Protein AF-A0A2V1B9D3-F1 (afdb_monomer)

Structure (mmCIF, N/CA/C/O backbone):
data_AF-A0A2V1B9D3-F1
#
_entry.id   AF-A0A2V1B9D3-F1
#
loop_
_atom_site.group_PDB
_atom_site.id
_atom_site.type_symbol
_atom_site.label_atom_id
_atom_site.label_alt_id
_atom_site.label_comp_id
_atom_site.label_asym_id
_atom_site.label_entity_id
_atom_site.label_seq_id
_atom_site.pdbx_PDB_ins_code
_atom_site.Cartn_x
_atom_site.Cartn_y
_atom_site.Cartn_z
_atom_site.occupancy
_atom_site.B_iso_or_equiv
_atom_site.auth_seq_id
_atom_site.auth_comp_id
_atom_site.auth_asym_id
_atom_site.auth_atom_id
_atom_site.pdbx_PDB_model_num
ATOM 1 N N . MET A 1 1 ? 17.148 24.475 7.194 1.00 40.47 1 MET A N 1
ATOM 2 C CA . MET A 1 1 ? 15.872 23.774 7.465 1.00 40.47 1 MET A CA 1
ATOM 3 C C . MET A 1 1 ? 15.410 24.196 8.850 1.00 40.47 1 MET A C 1
ATOM 5 O O . MET A 1 1 ? 16.253 24.153 9.740 1.00 40.47 1 MET A O 1
ATOM 9 N N . PRO A 1 2 ? 14.159 24.639 9.055 1.00 41.03 2 PRO A N 1
ATOM 10 C CA . PRO A 1 2 ? 13.667 24.914 10.402 1.00 41.03 2 PRO A CA 1
ATOM 11 C C . PRO A 1 2 ? 13.742 23.621 11.221 1.00 41.03 2 PRO A C 1
ATOM 13 O O . PRO A 1 2 ? 13.383 22.552 10.720 1.00 41.03 2 PRO A O 1
ATOM 16 N N . SER A 1 3 ? 14.255 23.695 12.447 1.00 51.56 3 SER A N 1
ATOM 17 C CA . SER A 1 3 ? 14.235 22.561 13.367 1.00 51.56 3 SER A CA 1
ATOM 18 C C . SER A 1 3 ? 12.782 22.150 13.618 1.00 51.56 3 SER A C 1
ATOM 20 O O . SER A 1 3 ? 11.906 22.997 13.796 1.00 51.56 3 SER A O 1
ATOM 22 N N . LYS A 1 4 ? 12.504 20.840 13.591 1.00 62.59 4 LYS A N 1
ATOM 23 C CA . LYS A 1 4 ? 11.183 20.315 13.963 1.00 62.59 4 LYS A CA 1
ATOM 24 C C . LYS A 1 4 ? 10.844 20.822 15.370 1.00 62.59 4 LYS A C 1
ATOM 26 O O . LYS A 1 4 ? 11.716 20.829 16.240 1.00 62.59 4 LYS A O 1
ATOM 31 N N . SER A 1 5 ? 9.611 21.287 15.572 1.00 58.88 5 SER A N 1
ATOM 32 C CA . SER A 1 5 ? 9.182 21.839 16.857 1.00 58.88 5 SER A CA 1
ATOM 33 C C . SER A 1 5 ? 9.382 20.813 17.979 1.00 58.88 5 SER A C 1
ATOM 35 O O . SER A 1 5 ? 9.158 19.616 17.801 1.00 58.88 5 SER A O 1
ATOM 37 N N . LYS A 1 6 ? 9.806 21.283 19.157 1.00 65.19 6 LYS A N 1
ATOM 38 C CA . LYS A 1 6 ? 10.017 20.453 20.357 1.00 65.19 6 LYS A CA 1
ATOM 39 C C . LYS A 1 6 ? 8.697 20.065 21.057 1.00 65.19 6 LYS A C 1
ATOM 41 O O . LYS A 1 6 ? 8.681 19.873 22.265 1.00 65.19 6 LYS A O 1
ATOM 46 N N . GLY A 1 7 ? 7.585 20.039 20.324 1.00 72.62 7 GLY A N 1
ATOM 47 C CA . GLY A 1 7 ? 6.248 19.862 20.886 1.00 72.62 7 GLY A CA 1
ATOM 48 C C . GLY A 1 7 ? 5.804 18.401 20.915 1.00 72.62 7 GLY A C 1
ATOM 49 O O . GLY A 1 7 ? 6.014 17.672 19.942 1.00 72.62 7 GLY A O 1
ATOM 50 N N . LYS A 1 8 ? 5.139 18.016 22.011 1.00 82.00 8 LYS A N 1
ATOM 51 C CA . LYS A 1 8 ? 4.307 16.810 22.100 1.00 82.00 8 LYS A CA 1
ATOM 52 C C . LYS A 1 8 ? 2.954 17.122 21.463 1.00 82.00 8 LYS A C 1
ATOM 54 O O . LYS A 1 8 ? 2.327 18.124 21.806 1.00 82.00 8 LYS A O 1
ATOM 59 N N . LEU A 1 9 ? 2.525 16.299 20.517 1.00 85.81 9 LEU A N 1
ATOM 60 C CA . LEU A 1 9 ? 1.208 16.400 19.896 1.00 85.81 9 LEU A CA 1
ATOM 61 C C . LEU A 1 9 ? 0.277 15.368 20.522 1.00 85.81 9 LEU A C 1
ATOM 63 O O . LEU A 1 9 ? 0.725 14.366 21.067 1.00 85.81 9 LEU A O 1
ATOM 67 N N . THR A 1 10 ? -1.024 15.617 20.434 1.00 91.12 10 THR A N 1
ATOM 68 C CA . THR A 1 10 ? -2.050 14.604 20.693 1.00 91.12 10 THR A CA 1
ATOM 69 C C . THR A 1 10 ? -2.793 14.381 19.390 1.00 91.12 10 THR A C 1
ATOM 71 O O . THR A 1 10 ? -3.333 15.329 18.820 1.00 91.12 10 THR A O 1
ATOM 74 N N . HIS A 1 11 ? -2.798 13.148 18.903 1.00 91.19 11 HIS A N 1
ATOM 75 C CA . HIS A 1 11 ? -3.596 12.739 17.759 1.00 91.19 11 HIS A CA 1
ATOM 76 C C . HIS A 1 11 ? -4.688 11.796 18.253 1.00 91.19 11 HIS A C 1
ATOM 78 O O . HIS A 1 11 ? -4.409 10.819 18.943 1.00 91.19 11 HIS A O 1
ATOM 84 N N . VAL A 1 12 ? -5.933 12.115 17.909 1.00 93.19 12 VAL A N 1
ATOM 85 C CA . VAL A 1 12 ? -7.115 11.331 18.264 1.00 93.19 12 VAL A CA 1
ATOM 86 C C . VAL A 1 12 ? -7.745 10.846 16.968 1.00 93.19 12 VAL A C 1
ATOM 88 O O . VAL A 1 12 ? -8.263 11.655 16.201 1.00 93.19 12 VAL A O 1
ATOM 91 N N . SER A 1 13 ? -7.700 9.539 16.739 1.00 93.00 13 SER A N 1
ATOM 92 C CA . SER A 1 13 ? -8.421 8.870 15.661 1.00 93.00 13 SER A CA 1
ATOM 93 C C . SER A 1 13 ? -9.674 8.223 16.241 1.00 93.00 13 SER A C 1
ATOM 95 O O . SER A 1 13 ? -9.591 7.495 17.232 1.00 93.00 13 SER A O 1
ATOM 97 N N . ASP A 1 14 ? -10.844 8.478 15.663 1.00 93.50 14 ASP A N 1
ATOM 98 C CA . ASP A 1 14 ? -12.131 8.073 16.240 1.00 93.50 14 ASP A CA 1
ATOM 99 C C . ASP A 1 14 ? -13.124 7.629 15.157 1.00 93.50 14 ASP A C 1
ATOM 101 O O . ASP A 1 14 ? -13.099 8.137 14.036 1.00 93.50 14 ASP A O 1
ATOM 105 N N . PHE A 1 15 ? -14.034 6.723 15.520 1.00 94.31 15 PHE A N 1
ATOM 106 C CA . PHE A 1 15 ? -15.167 6.316 14.689 1.00 94.31 15 PHE A CA 1
ATOM 107 C C . PHE A 1 15 ? -16.456 6.858 15.293 1.00 94.31 15 PHE A C 1
ATOM 109 O O . PHE A 1 15 ? -16.888 6.453 16.378 1.00 94.31 15 PHE A O 1
ATOM 116 N N . ILE A 1 16 ? -17.083 7.787 14.576 1.00 92.31 16 ILE A N 1
ATOM 117 C CA . ILE A 1 16 ? -18.244 8.535 15.055 1.00 92.31 16 ILE A CA 1
ATOM 118 C C . ILE A 1 16 ? -19.475 8.149 14.234 1.00 92.31 16 ILE A C 1
ATOM 120 O O . ILE A 1 16 ? -19.427 8.031 13.014 1.00 92.31 16 ILE A O 1
ATOM 124 N N . SER A 1 17 ? -20.595 7.970 14.926 1.00 89.81 17 SER A N 1
ATOM 125 C CA . SER A 1 17 ? -21.919 7.727 14.356 1.00 89.81 17 SER A CA 1
ATOM 126 C C . SER A 1 17 ? -22.921 8.769 14.863 1.00 89.81 17 SER A C 1
ATOM 128 O O . SER A 1 17 ? -22.609 9.573 15.744 1.00 89.81 17 SER A O 1
ATOM 130 N N . LEU A 1 18 ? -24.172 8.697 14.398 1.00 88.62 18 LEU A N 1
ATOM 131 C CA . LEU A 1 18 ? -25.275 9.508 14.937 1.00 88.62 18 LEU A CA 1
ATOM 132 C C . LEU A 1 18 ? -25.505 9.303 16.446 1.00 88.62 18 LEU A C 1
ATOM 134 O O . LEU A 1 18 ? -26.069 10.169 17.105 1.00 88.62 18 LEU A O 1
ATOM 138 N N . LYS A 1 19 ? -25.067 8.168 17.006 1.00 87.69 19 LYS A N 1
ATOM 139 C CA . LYS A 1 19 ? -25.154 7.853 18.443 1.00 87.69 19 LYS A CA 1
ATOM 140 C C . LYS A 1 19 ? -23.871 8.210 19.206 1.00 87.69 19 LYS A C 1
ATOM 142 O O . LYS A 1 19 ? -23.674 7.750 20.328 1.00 87.69 19 LYS A O 1
ATOM 147 N N . GLY A 1 20 ? -22.983 8.991 18.592 1.00 91.75 20 GLY A N 1
ATOM 148 C CA . GLY A 1 20 ? -21.656 9.292 19.111 1.00 91.75 20 GLY A CA 1
ATOM 149 C C . GLY A 1 20 ? -20.645 8.195 18.779 1.00 91.75 20 GLY A C 1
ATOM 150 O O . GLY A 1 20 ? -20.738 7.537 17.738 1.00 91.75 20 GLY A O 1
ATOM 151 N N . ARG A 1 21 ? -19.661 8.021 19.664 1.00 94.38 21 ARG A N 1
ATOM 152 C CA . ARG A 1 21 ? -18.521 7.117 19.461 1.00 94.38 21 ARG A CA 1
ATOM 153 C C . ARG A 1 21 ? -18.915 5.651 19.340 1.00 94.38 21 ARG A C 1
ATOM 155 O O . ARG A 1 21 ? -19.863 5.169 19.975 1.00 94.38 21 ARG A O 1
ATOM 162 N N . LEU A 1 22 ? -18.125 4.919 18.568 1.00 95.88 22 LEU A N 1
ATOM 163 C CA . LEU A 1 22 ? -18.223 3.474 18.471 1.00 95.88 22 LEU A CA 1
ATOM 164 C C . LEU A 1 22 ? -17.592 2.802 19.702 1.00 95.88 22 LEU A C 1
ATOM 166 O O . LEU A 1 22 ? -16.412 2.473 19.735 1.00 95.88 22 LEU A O 1
ATOM 170 N N . THR A 1 23 ? -18.417 2.618 20.730 1.00 96.56 23 THR A N 1
ATOM 171 C CA . THR A 1 23 ? -18.049 1.963 21.993 1.00 96.56 23 THR A CA 1
ATOM 172 C C . THR A 1 23 ? -19.029 0.859 22.377 1.00 96.56 23 THR A C 1
ATOM 174 O O . THR A 1 23 ? -20.224 0.974 22.090 1.00 96.56 23 THR A O 1
ATOM 177 N N . VAL A 1 24 ? -18.567 -0.160 23.103 1.00 95.88 24 VAL A N 1
ATOM 178 C CA . VAL A 1 24 ? -19.448 -1.078 23.844 1.00 95.88 24 VAL A CA 1
ATOM 179 C C . VAL A 1 24 ? -19.460 -0.663 25.311 1.00 95.88 24 VAL A C 1
ATOM 181 O O . VAL A 1 24 ? -18.408 -0.500 25.931 1.00 95.88 24 VAL A O 1
ATOM 184 N N . THR A 1 25 ? -20.661 -0.512 25.866 1.00 94.69 25 THR A N 1
ATOM 185 C CA . THR A 1 25 ? -20.883 -0.100 27.255 1.00 94.69 25 THR A CA 1
ATOM 186 C C . THR A 1 25 ? -21.646 -1.190 27.997 1.00 94.69 25 THR A C 1
ATOM 188 O O . THR A 1 25 ? -22.680 -1.654 27.521 1.00 94.69 25 THR A O 1
ATOM 191 N N . LYS A 1 26 ? -21.181 -1.556 29.193 1.00 93.81 26 LYS A N 1
ATOM 192 C CA . LYS A 1 26 ? -21.852 -2.492 30.101 1.00 93.81 26 LYS A CA 1
ATOM 193 C C . LYS A 1 26 ? -22.023 -1.823 31.462 1.00 93.81 26 LYS A C 1
ATOM 195 O O . LYS A 1 26 ? -21.060 -1.301 32.011 1.00 93.81 26 LYS A O 1
ATOM 200 N N . ASN A 1 27 ? -23.248 -1.801 31.989 1.00 93.50 27 ASN A N 1
ATOM 201 C CA . ASN A 1 27 ? -23.587 -1.150 33.267 1.00 93.50 27 ASN A CA 1
ATOM 202 C C . ASN A 1 27 ? -23.118 0.320 33.362 1.00 93.50 27 ASN A C 1
ATOM 204 O O . ASN A 1 27 ? -22.627 0.757 3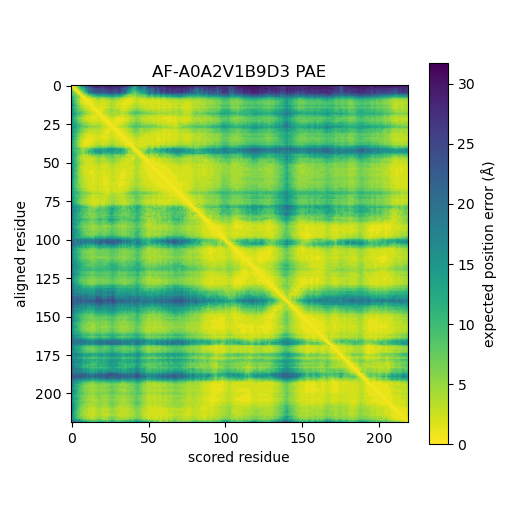4.396 1.00 93.50 27 ASN A O 1
ATOM 208 N N . GLY A 1 28 ? -23.216 1.075 32.262 1.00 91.75 28 GLY A N 1
ATOM 209 C CA . GLY A 1 28 ? -22.776 2.476 32.198 1.00 91.75 28 GLY A CA 1
ATOM 210 C C . GLY A 1 28 ? -21.266 2.686 32.016 1.00 91.75 28 GLY A C 1
ATOM 211 O O . GLY A 1 28 ? -20.842 3.821 31.816 1.00 91.75 28 GLY A O 1
ATOM 212 N N . VAL A 1 29 ? -20.457 1.622 32.010 1.00 94.62 29 VAL A N 1
ATOM 213 C CA . VAL A 1 29 ? -18.998 1.685 31.827 1.00 94.62 29 VAL A CA 1
ATOM 214 C C . VAL A 1 29 ? -18.619 1.264 30.409 1.00 94.62 29 VAL A C 1
ATOM 216 O O . VAL A 1 29 ? -19.067 0.225 29.926 1.00 94.62 29 VAL A O 1
ATOM 219 N N . VAL A 1 30 ? -17.792 2.065 29.733 1.00 94.75 30 VAL A N 1
ATOM 220 C CA . VAL A 1 30 ? -17.226 1.711 28.421 1.00 94.75 30 VAL A CA 1
ATOM 221 C C . VAL A 1 30 ? -16.193 0.604 28.616 1.00 94.75 30 VAL A C 1
ATOM 223 O O . VAL A 1 30 ? -15.193 0.812 29.296 1.00 94.75 30 VAL A O 1
ATOM 226 N N . ILE A 1 31 ? -16.439 -0.564 28.023 1.00 96.19 31 ILE A N 1
ATOM 227 C CA . ILE A 1 31 ? -15.545 -1.731 28.102 1.00 96.19 31 ILE A CA 1
ATOM 228 C C . ILE A 1 31 ? -14.723 -1.939 26.826 1.00 96.19 31 ILE A C 1
ATOM 230 O O . ILE A 1 31 ? -13.691 -2.599 26.873 1.00 96.19 31 ILE A O 1
ATOM 234 N N . LYS A 1 32 ? -15.168 -1.375 25.695 1.00 96.44 32 LYS A N 1
ATOM 235 C CA . LYS A 1 32 ? -14.433 -1.348 24.422 1.00 96.44 32 LYS A CA 1
ATOM 236 C C . LYS A 1 32 ? -14.638 -0.003 23.736 1.00 96.44 32 LYS A C 1
ATOM 238 O O . LYS A 1 32 ? -15.762 0.509 23.726 1.00 96.44 32 LYS A O 1
ATOM 243 N N . ASP A 1 33 ? -13.579 0.546 23.152 1.00 95.94 33 ASP A N 1
ATOM 244 C CA . ASP A 1 33 ? -13.584 1.848 22.484 1.00 95.94 33 ASP A CA 1
ATOM 245 C C . ASP A 1 33 ? -12.749 1.775 21.203 1.00 95.94 33 ASP A C 1
ATOM 247 O O . ASP A 1 33 ? -11.562 1.463 21.256 1.00 95.94 33 ASP A O 1
ATOM 251 N N . ALA A 1 34 ? -13.369 2.055 20.054 1.00 96.44 34 ALA A N 1
ATOM 252 C CA . ALA A 1 34 ? -12.679 2.038 18.766 1.00 96.44 34 ALA A CA 1
ATOM 253 C C . ALA A 1 34 ? -11.728 3.236 18.588 1.00 96.44 34 ALA A C 1
ATOM 255 O O . ALA A 1 34 ? -10.958 3.291 17.626 1.00 96.44 34 ALA A O 1
ATOM 256 N N . ARG A 1 35 ? -11.782 4.230 19.481 1.00 96.06 35 ARG A N 1
ATOM 257 C CA . ARG A 1 35 ? -10.879 5.379 19.470 1.00 96.06 35 ARG A CA 1
ATOM 258 C C . ARG A 1 35 ? -9.442 4.951 19.761 1.00 96.06 35 ARG A C 1
ATOM 260 O O . ARG A 1 35 ? -9.170 4.246 20.730 1.00 96.06 35 ARG A O 1
ATOM 267 N N . LYS A 1 36 ? -8.501 5.513 19.005 1.00 95.25 36 LYS A N 1
ATOM 268 C CA . LYS A 1 36 ? -7.070 5.479 19.321 1.00 95.25 36 LYS A CA 1
ATOM 269 C C . LYS A 1 36 ? -6.557 6.885 19.572 1.00 95.25 36 LYS A C 1
ATOM 271 O O . LYS A 1 36 ? -6.840 7.813 18.818 1.00 95.25 36 LYS A O 1
ATOM 276 N N . ILE A 1 37 ? -5.814 7.036 20.660 1.00 94.00 37 ILE A N 1
ATOM 277 C CA . ILE A 1 37 ? -5.122 8.273 21.005 1.00 94.00 37 ILE A CA 1
ATOM 278 C C . ILE A 1 37 ? -3.642 7.944 21.016 1.00 94.00 37 ILE A C 1
ATOM 280 O O . ILE A 1 37 ? -3.240 7.002 21.693 1.00 94.00 37 ILE A O 1
ATOM 284 N N . ILE A 1 38 ? -2.863 8.716 20.270 1.00 92.75 38 ILE A N 1
ATOM 285 C CA . ILE A 1 38 ? -1.408 8.628 20.284 1.00 92.75 38 ILE A CA 1
ATOM 286 C C . ILE A 1 38 ? -0.808 10.001 20.556 1.00 92.75 38 ILE A C 1
ATOM 288 O O . ILE A 1 38 ? -1.408 11.043 20.259 1.00 92.75 38 ILE A O 1
ATOM 292 N N . TYR A 1 39 ? 0.410 10.003 21.074 1.00 91.69 39 TYR A N 1
ATOM 293 C CA . TYR A 1 39 ? 1.144 11.202 21.435 1.00 91.69 39 TYR A CA 1
ATOM 294 C C . TYR A 1 39 ? 2.455 11.323 20.654 1.00 91.69 39 TYR A C 1
ATOM 296 O O . TYR A 1 39 ? 3.528 11.127 21.229 1.00 91.69 39 TYR A O 1
ATOM 304 N N . PRO A 1 40 ? 2.406 11.635 19.345 1.00 90.06 40 PRO A N 1
ATOM 305 C CA . PRO A 1 40 ? 3.601 11.728 18.522 1.00 90.06 40 PRO A CA 1
ATOM 306 C C . PRO A 1 40 ? 4.359 13.043 18.748 1.00 90.06 40 PRO A C 1
ATOM 308 O O . PRO A 1 40 ? 3.828 14.028 19.268 1.00 90.06 40 PRO A O 1
ATOM 311 N N . GLY A 1 41 ? 5.609 13.087 18.286 1.00 84.44 41 GLY A N 1
ATOM 312 C CA . GLY A 1 41 ? 6.445 14.291 18.304 1.00 84.44 41 GLY A CA 1
ATOM 313 C C . GLY A 1 41 ? 7.674 14.169 19.202 1.00 84.44 41 GLY A C 1
ATOM 314 O O . GLY A 1 41 ? 8.023 13.094 19.683 1.00 84.44 41 GLY A O 1
ATOM 315 N N . SER A 1 42 ? 8.382 15.283 19.391 1.00 78.94 42 SER A N 1
ATOM 316 C CA . SER A 1 42 ? 9.594 15.310 20.217 1.00 78.94 42 SER A CA 1
ATOM 317 C C . SER A 1 42 ? 9.214 15.171 21.693 1.00 78.94 42 SER A C 1
ATOM 319 O O . SER A 1 42 ? 8.536 16.045 22.224 1.00 78.94 42 SER A O 1
ATOM 321 N N . GLY A 1 43 ? 9.664 14.100 22.354 1.00 73.44 43 GLY A N 1
ATOM 322 C CA . GLY A 1 43 ? 9.243 13.769 23.725 1.00 73.44 43 GLY A CA 1
ATOM 323 C C . GLY A 1 43 ? 7.842 13.147 23.812 1.00 73.44 43 GLY A C 1
ATOM 324 O O . GLY A 1 43 ? 7.263 13.084 24.894 1.00 73.44 43 GLY A O 1
ATOM 325 N N . GLY A 1 44 ? 7.283 12.741 22.670 1.00 74.25 44 GLY A N 1
ATOM 326 C CA . GLY A 1 44 ? 6.118 11.873 22.597 1.00 74.25 44 GLY A CA 1
ATOM 327 C C . GLY A 1 44 ? 6.493 10.412 22.839 1.00 74.25 44 GLY A C 1
ATOM 328 O O . GLY A 1 44 ? 7.619 10.008 22.547 1.00 74.25 44 GLY A O 1
ATOM 329 N N . ASP A 1 45 ? 5.545 9.643 23.367 1.00 81.12 45 ASP A N 1
ATOM 330 C CA . ASP A 1 45 ? 5.733 8.220 23.674 1.00 81.12 45 ASP A CA 1
ATOM 331 C C . ASP A 1 45 ? 5.450 7.336 22.446 1.00 81.12 45 ASP A C 1
ATOM 333 O O . ASP A 1 45 ? 5.910 6.197 22.371 1.00 81.12 45 ASP A O 1
ATOM 337 N N . ASP A 1 46 ? 4.746 7.891 21.452 1.00 85.06 46 ASP A N 1
ATOM 338 C CA . ASP A 1 46 ? 4.247 7.153 20.299 1.00 85.06 46 ASP A CA 1
ATOM 339 C C . ASP A 1 46 ? 4.904 7.569 18.982 1.00 85.06 46 ASP A C 1
ATOM 341 O O . ASP A 1 46 ? 5.317 8.713 18.753 1.00 85.06 46 ASP A O 1
ATOM 345 N N . ASN A 1 47 ? 4.923 6.619 18.050 1.00 86.06 47 ASN A N 1
ATOM 346 C CA . ASN A 1 47 ? 5.268 6.891 16.664 1.00 86.06 47 ASN A CA 1
ATOM 347 C C . ASN A 1 47 ? 4.189 7.746 15.986 1.00 86.06 47 ASN A C 1
ATOM 349 O O . ASN A 1 47 ? 3.016 7.713 16.348 1.00 86.06 47 ASN A O 1
ATOM 353 N N . TRP A 1 48 ? 4.575 8.467 14.930 1.00 87.50 48 TRP A N 1
ATOM 354 C CA . TRP A 1 48 ? 3.613 9.150 14.062 1.00 87.50 48 TRP A CA 1
ATOM 355 C C . TRP A 1 48 ? 2.556 8.182 13.518 1.00 87.50 48 TRP A C 1
ATOM 357 O O . TRP A 1 48 ? 2.873 7.026 13.213 1.00 87.50 48 TRP A O 1
ATOM 367 N N . TRP A 1 49 ? 1.324 8.682 13.366 1.00 87.31 49 TRP A N 1
ATOM 368 C CA . TRP A 1 49 ? 0.207 7.923 12.804 1.00 87.31 49 TRP A CA 1
ATOM 369 C C . TRP A 1 49 ? 0.591 7.314 11.454 1.00 87.31 49 TRP A C 1
ATOM 371 O O . TRP A 1 49 ? 1.139 8.000 10.586 1.00 87.31 49 TRP A O 1
ATOM 381 N N . ASN A 1 50 ? 0.338 6.019 11.285 1.00 86.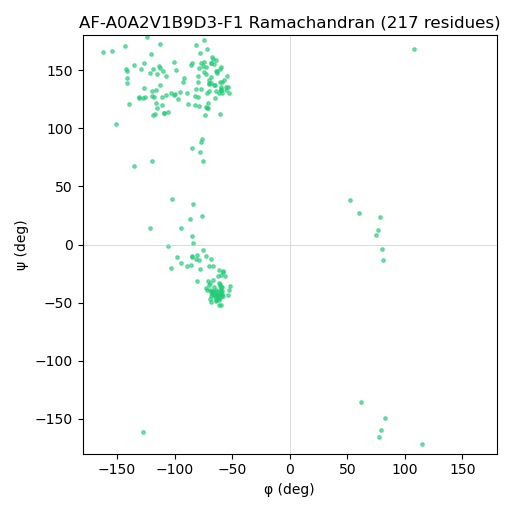69 50 ASN A N 1
ATOM 382 C CA . ASN A 1 50 ? 0.740 5.271 10.100 1.00 86.69 50 ASN A CA 1
ATOM 383 C C . ASN A 1 50 ? -0.323 4.238 9.706 1.00 86.69 50 ASN A C 1
ATOM 385 O O . ASN A 1 50 ? -1.272 3.991 10.447 1.00 86.69 50 ASN A O 1
ATOM 389 N N . ILE A 1 51 ? -0.148 3.627 8.531 1.00 87.31 51 ILE A N 1
ATOM 390 C CA . ILE A 1 51 ? -1.108 2.658 7.995 1.00 87.31 51 ILE A CA 1
ATOM 391 C C . ILE A 1 51 ? -1.301 1.446 8.912 1.00 87.31 51 ILE A C 1
ATOM 393 O O . ILE A 1 51 ? -2.425 0.997 9.058 1.00 87.31 51 ILE A O 1
ATOM 397 N N . LYS A 1 52 ? -0.258 0.952 9.591 1.00 89.19 52 LYS A N 1
ATOM 398 C CA . LYS A 1 52 ? -0.372 -0.224 10.473 1.00 89.19 52 LYS A CA 1
ATOM 399 C C . LYS A 1 52 ? -1.300 0.060 11.654 1.00 89.19 52 LYS A C 1
ATOM 401 O O . LYS A 1 52 ? -2.242 -0.689 11.873 1.00 89.19 52 LYS A O 1
ATOM 406 N N . GLN A 1 53 ? -1.104 1.205 12.310 1.00 91.31 53 GLN A N 1
ATOM 407 C CA . GLN A 1 53 ? -1.975 1.665 13.397 1.00 91.31 53 GLN A CA 1
ATOM 408 C C . GLN A 1 53 ? -3.424 1.872 12.931 1.00 91.31 53 GLN A C 1
ATOM 410 O O . G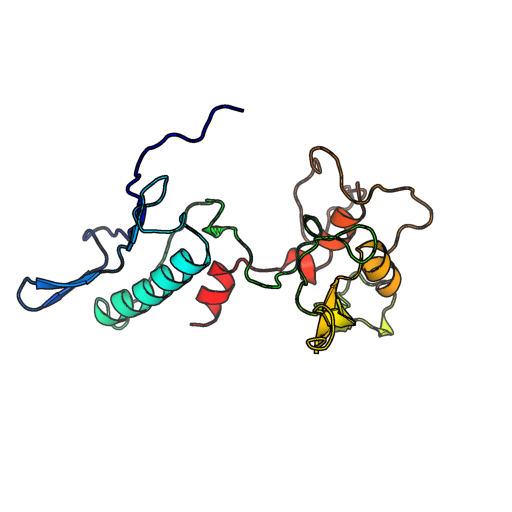LN A 1 53 ? -4.361 1.517 13.641 1.00 91.31 53 GLN A O 1
ATOM 415 N N . LEU A 1 54 ? -3.618 2.411 11.721 1.00 92.00 54 LEU A N 1
ATOM 416 C CA . LEU A 1 54 ? -4.947 2.555 11.129 1.00 92.00 54 LEU A CA 1
ATOM 417 C C . LEU A 1 54 ? -5.615 1.193 10.883 1.00 92.00 54 LEU A C 1
ATOM 419 O O . LEU A 1 54 ? -6.783 1.036 11.221 1.00 92.00 54 LEU A O 1
ATOM 423 N N . LEU A 1 55 ? -4.905 0.223 10.297 1.00 92.94 55 LEU A N 1
ATOM 424 C CA . LEU A 1 55 ? -5.454 -1.110 10.026 1.00 92.94 55 LEU A CA 1
ATOM 425 C C . LEU A 1 55 ? -5.842 -1.829 11.321 1.00 92.94 55 LEU A C 1
ATOM 427 O O . LEU A 1 55 ? -6.933 -2.382 11.396 1.00 92.94 55 LEU A O 1
ATOM 431 N N . GLU A 1 56 ? -4.995 -1.759 12.350 1.00 94.31 56 GLU A N 1
ATOM 432 C CA . GLU A 1 56 ? -5.296 -2.304 13.680 1.00 94.31 56 GLU A CA 1
ATOM 433 C C . GLU A 1 56 ? -6.549 -1.659 14.285 1.00 94.31 56 GLU A C 1
ATOM 435 O O . GLU A 1 56 ? -7.433 -2.354 14.783 1.00 94.31 56 GLU A O 1
ATOM 440 N N . GLN A 1 57 ? -6.663 -0.329 14.203 1.00 95.19 57 GLN A N 1
ATOM 441 C CA . GLN A 1 57 ? -7.838 0.383 14.698 1.00 95.19 57 GLN A CA 1
ATOM 442 C C . GLN A 1 57 ? -9.114 -0.009 13.943 1.00 95.19 57 GLN A C 1
ATOM 444 O O . GLN A 1 57 ? -10.164 -0.180 14.559 1.00 95.19 57 GLN A O 1
ATOM 449 N N . VAL A 1 58 ? -9.044 -0.102 12.615 1.00 94.75 58 VAL A N 1
ATOM 450 C CA . VAL A 1 58 ? -10.182 -0.463 11.759 1.00 94.75 58 VAL A CA 1
ATOM 451 C C . VAL A 1 58 ? -10.647 -1.888 12.061 1.00 94.75 58 VAL A C 1
ATOM 453 O O . VAL A 1 58 ? -11.845 -2.115 12.213 1.00 94.75 58 VAL A O 1
ATOM 456 N N . ASP A 1 59 ? -9.713 -2.826 12.213 1.00 95.06 59 ASP A N 1
ATOM 457 C CA . ASP A 1 59 ? -10.023 -4.212 12.560 1.00 95.06 59 ASP A CA 1
ATOM 458 C C . ASP A 1 59 ? -10.717 -4.319 13.929 1.00 95.06 59 ASP A C 1
ATOM 460 O O . ASP A 1 59 ? -11.743 -4.986 14.078 1.00 95.06 59 ASP A O 1
ATOM 464 N N . GLU A 1 60 ? -10.226 -3.578 14.925 1.00 95.56 60 GLU A N 1
ATOM 465 C CA . GLU A 1 60 ? -10.877 -3.489 16.232 1.00 95.56 60 GLU A CA 1
ATOM 466 C C . GLU A 1 60 ? -12.260 -2.830 16.144 1.00 95.56 60 GLU A C 1
ATOM 468 O O . GLU A 1 60 ? -13.209 -3.291 16.785 1.00 95.56 60 GLU A O 1
ATOM 473 N N . ALA A 1 61 ? -12.411 -1.793 15.316 1.00 95.56 61 ALA A N 1
ATOM 474 C CA . ALA A 1 61 ? -13.689 -1.132 15.086 1.00 95.56 61 ALA A CA 1
ATOM 475 C C . ALA A 1 61 ? -14.737 -2.091 14.501 1.00 95.56 61 ALA A C 1
ATOM 477 O O . ALA A 1 61 ? -15.901 -2.007 14.895 1.00 95.56 61 ALA A O 1
ATOM 478 N N . PHE A 1 62 ? -14.348 -3.031 13.632 1.00 94.62 62 PHE A N 1
ATOM 479 C CA . PHE A 1 62 ? -15.250 -4.082 13.149 1.00 94.62 62 PHE A CA 1
ATOM 480 C C . PHE A 1 62 ? -15.746 -4.958 14.294 1.00 94.62 62 PHE A C 1
ATOM 482 O O . PHE A 1 62 ? -16.955 -5.066 14.494 1.00 94.62 62 PHE A O 1
ATOM 489 N N . ASN A 1 63 ? -14.830 -5.484 15.109 1.00 95.12 63 ASN A N 1
ATOM 490 C CA . ASN A 1 63 ? -15.183 -6.352 16.234 1.00 95.12 63 ASN A CA 1
ATOM 491 C C . ASN A 1 63 ? -16.121 -5.631 17.231 1.00 95.12 63 ASN A C 1
ATOM 493 O O . ASN A 1 63 ? -17.080 -6.211 17.740 1.00 95.12 63 ASN A O 1
ATOM 497 N N . ILE A 1 64 ? -15.872 -4.343 17.500 1.00 96.38 64 ILE A N 1
ATOM 498 C CA . ILE A 1 64 ? -16.718 -3.512 18.374 1.00 96.38 64 ILE A CA 1
ATOM 499 C C . ILE A 1 64 ? -18.090 -3.260 17.739 1.00 96.38 64 ILE A C 1
ATOM 501 O O . ILE A 1 64 ? -19.104 -3.286 18.441 1.00 96.38 64 ILE A O 1
ATOM 505 N N . PHE A 1 65 ? -18.144 -3.003 16.431 1.00 95.25 65 PHE A N 1
ATOM 506 C CA . PHE A 1 65 ? -19.399 -2.795 15.717 1.00 95.25 65 PHE A CA 1
ATOM 507 C C . PHE A 1 65 ? -20.274 -4.049 15.735 1.00 95.25 65 PHE A C 1
ATOM 509 O O . PHE A 1 65 ? -21.449 -3.944 16.080 1.00 95.25 65 PHE A O 1
ATOM 516 N N . GLU A 1 66 ? -19.715 -5.213 15.408 1.00 94.94 66 GLU A N 1
ATOM 517 C CA . GLU A 1 66 ? -20.446 -6.485 15.356 1.00 94.94 66 GLU A CA 1
ATOM 518 C C . GLU A 1 66 ? -21.054 -6.849 16.714 1.00 94.94 66 GLU A C 1
ATOM 520 O O . GLU A 1 66 ? -22.210 -7.267 16.785 1.00 94.94 66 GLU A O 1
ATOM 525 N N . GLU A 1 67 ? -20.323 -6.605 17.806 1.00 95.31 67 GLU A N 1
ATOM 526 C CA . GLU A 1 67 ? -20.832 -6.799 19.166 1.00 95.31 67 GLU A CA 1
ATOM 527 C C . GLU A 1 67 ? -21.931 -5.790 19.526 1.00 95.31 67 GLU A C 1
ATOM 529 O O . GLU A 1 67 ? -22.962 -6.154 20.096 1.00 95.31 67 GLU A O 1
ATOM 534 N N . LYS A 1 68 ? -21.739 -4.508 19.191 1.00 94.56 68 LYS A N 1
ATOM 535 C CA . LYS A 1 68 ? -22.701 -3.443 19.512 1.00 94.56 68 LYS A CA 1
ATOM 536 C C . LYS A 1 68 ? -23.984 -3.538 18.680 1.00 94.56 68 LYS A C 1
ATOM 538 O O . LYS A 1 68 ? -25.053 -3.109 19.126 1.00 94.56 68 LYS A O 1
ATOM 543 N N . HIS A 1 69 ? -23.880 -4.035 17.452 1.00 93.31 69 HIS A N 1
ATOM 544 C CA . HIS A 1 69 ? -24.929 -4.015 16.439 1.00 93.31 69 HIS A CA 1
ATOM 545 C C . HIS A 1 69 ? -25.053 -5.378 15.737 1.00 93.31 69 HIS A C 1
ATOM 547 O O . HIS A 1 69 ? -24.811 -5.472 14.531 1.00 93.31 69 HIS A O 1
ATOM 553 N N . PRO A 1 70 ? -25.493 -6.429 16.456 1.00 94.88 70 PRO A N 1
ATOM 554 C CA . PRO A 1 70 ? -25.634 -7.757 15.873 1.00 94.88 70 PRO A CA 1
ATOM 555 C C . PRO A 1 70 ? -26.606 -7.739 14.686 1.00 94.88 70 PRO A C 1
ATOM 557 O O . PRO A 1 70 ? -27.654 -7.083 14.728 1.00 94.88 70 PRO A O 1
ATOM 560 N N . ASN A 1 71 ? -26.266 -8.482 13.628 1.00 93.69 71 ASN A N 1
ATOM 561 C CA . ASN A 1 71 ? -27.041 -8.599 12.383 1.00 93.69 71 ASN A CA 1
ATOM 562 C C . ASN A 1 71 ? -27.249 -7.270 11.631 1.00 93.69 71 ASN A C 1
ATOM 564 O O . ASN A 1 71 ? -28.253 -7.090 10.935 1.00 93.69 71 ASN A O 1
ATOM 568 N N . LYS A 1 72 ? -26.335 -6.308 11.790 1.00 93.88 72 LYS A N 1
ATOM 569 C CA . LYS A 1 72 ? -26.321 -5.063 11.015 1.00 93.88 72 LYS A CA 1
ATOM 570 C C . LYS A 1 72 ? -25.106 -5.022 10.102 1.00 93.88 72 LYS A C 1
ATOM 572 O O . LYS A 1 72 ? -24.064 -5.580 10.413 1.00 93.88 72 LYS A O 1
ATOM 577 N N . THR A 1 73 ? -25.247 -4.306 8.995 1.00 91.75 73 THR A N 1
ATOM 578 C CA . THR A 1 73 ? -24.141 -3.997 8.088 1.00 91.75 73 THR A CA 1
ATOM 579 C C . THR A 1 73 ? -23.609 -2.610 8.422 1.00 91.75 73 THR A C 1
ATOM 581 O O . THR A 1 73 ? -24.375 -1.644 8.455 1.00 91.75 73 THR A O 1
ATOM 584 N N . ALA A 1 74 ? -22.309 -2.509 8.685 1.00 89.62 74 ALA A N 1
ATOM 585 C CA . ALA A 1 74 ? -21.643 -1.224 8.842 1.00 89.62 74 ALA A CA 1
ATOM 586 C C . ALA A 1 74 ? -21.347 -0.596 7.477 1.00 89.62 74 ALA A C 1
ATOM 588 O O . ALA A 1 74 ? -20.982 -1.287 6.529 1.00 89.62 74 ALA A O 1
ATOM 589 N N . VAL A 1 75 ? -21.431 0.731 7.409 1.00 91.44 75 VAL A N 1
ATOM 590 C CA . VAL A 1 75 ? -20.868 1.521 6.311 1.00 91.44 75 VAL A CA 1
ATOM 591 C C . VAL A 1 75 ? -19.828 2.452 6.919 1.00 91.44 75 VAL A C 1
ATOM 593 O O . VAL A 1 75 ? -20.174 3.356 7.678 1.00 91.44 75 VAL A O 1
ATOM 596 N N . PHE A 1 76 ? -18.556 2.212 6.605 1.00 89.06 76 PHE A N 1
ATOM 597 C CA . PHE A 1 76 ? -17.448 3.063 7.030 1.00 89.06 76 PHE A CA 1
ATOM 598 C C . PHE A 1 76 ? -17.118 4.069 5.930 1.00 89.06 76 PHE A C 1
ATOM 600 O O . PHE A 1 76 ? -16.975 3.703 4.764 1.00 89.06 76 PHE A O 1
ATOM 607 N N . VAL A 1 77 ? -16.993 5.340 6.307 1.00 90.31 77 VAL A N 1
ATOM 608 C CA . VAL A 1 77 ? -16.629 6.427 5.395 1.00 90.31 77 VAL A CA 1
ATOM 609 C C . VAL A 1 77 ? -15.286 6.979 5.842 1.00 90.31 77 VAL A C 1
ATOM 611 O O . VAL A 1 77 ? -15.163 7.488 6.953 1.00 90.31 77 VAL A O 1
ATOM 614 N N . PHE A 1 78 ? -14.291 6.864 4.970 1.00 86.62 78 PHE A N 1
ATOM 615 C CA . PHE A 1 78 ? -12.946 7.380 5.198 1.00 86.62 78 PHE A CA 1
ATOM 616 C C . PHE A 1 78 ? -12.709 8.603 4.321 1.00 86.62 78 PHE A C 1
ATOM 618 O O . PHE A 1 78 ? -13.200 8.673 3.190 1.00 86.62 78 PHE A O 1
ATOM 625 N N . ASP A 1 79 ? -11.947 9.565 4.836 1.00 83.50 79 ASP A N 1
ATOM 626 C CA . ASP A 1 79 ? -11.457 10.651 4.001 1.00 83.50 79 ASP A CA 1
ATOM 627 C C . ASP A 1 79 ? -10.355 10.149 3.046 1.00 83.50 79 ASP A C 1
ATOM 629 O O . ASP A 1 79 ? -9.853 9.028 3.148 1.00 83.50 79 ASP A O 1
ATOM 633 N N . GLN A 1 80 ? -9.981 10.972 2.069 1.00 77.69 80 GLN A N 1
ATOM 634 C CA . GLN A 1 80 ? -8.901 10.653 1.127 1.00 77.69 80 GLN A CA 1
ATOM 635 C C . GLN A 1 80 ? -7.519 11.009 1.704 1.00 77.69 80 GLN A C 1
ATOM 637 O O . GLN A 1 80 ? -6.639 11.474 0.973 1.00 77.69 80 GLN A O 1
ATOM 642 N N . SER A 1 81 ? -7.309 10.857 3.018 1.00 78.69 81 SER A N 1
ATOM 643 C CA . SER A 1 81 ? -5.993 11.108 3.604 1.00 78.69 81 SER A CA 1
ATOM 644 C C . SER A 1 81 ? -4.953 10.103 3.101 1.00 78.69 81 SER A C 1
ATOM 646 O O . SER A 1 81 ? -5.249 8.980 2.683 1.00 78.69 81 SER A O 1
ATOM 648 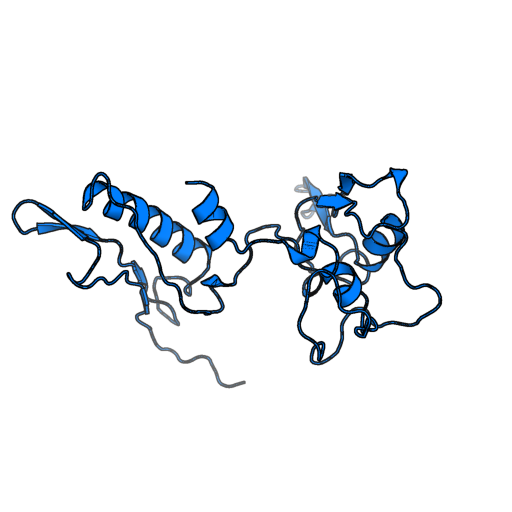N N . SER A 1 82 ? -3.685 10.516 3.148 1.00 74.56 82 SER A N 1
ATOM 649 C CA . SER A 1 82 ? -2.559 9.712 2.663 1.00 74.56 82 SER A CA 1
ATOM 650 C C . SER A 1 82 ? -2.422 8.365 3.375 1.00 74.56 82 SER A C 1
ATOM 652 O O . SER A 1 82 ? -1.899 7.426 2.780 1.00 74.56 82 SER A O 1
ATOM 654 N N . ALA A 1 83 ? -2.898 8.254 4.620 1.00 74.62 83 ALA A N 1
ATOM 655 C CA . ALA A 1 83 ? -2.922 6.994 5.349 1.00 74.62 83 ALA A CA 1
ATOM 656 C C . ALA A 1 83 ? -3.929 6.015 4.725 1.00 74.62 83 ALA A C 1
ATOM 658 O O . ALA A 1 83 ? -3.547 4.894 4.406 1.00 74.62 83 ALA A O 1
ATOM 659 N N . HIS A 1 84 ? -5.172 6.434 4.461 1.00 76.50 84 HIS A N 1
ATOM 660 C CA . HIS A 1 84 ? -6.190 5.557 3.861 1.00 76.50 84 HIS A CA 1
ATOM 661 C C . HIS A 1 84 ? -5.856 5.148 2.420 1.00 76.50 84 HIS A C 1
ATOM 663 O O . HIS A 1 84 ? -6.195 4.043 1.996 1.00 76.50 84 HIS A O 1
ATOM 669 N N . ALA A 1 85 ? -5.153 6.012 1.682 1.00 80.12 85 ALA A N 1
ATOM 670 C CA . ALA A 1 85 ? -4.659 5.726 0.334 1.00 80.12 85 ALA A CA 1
ATOM 671 C C . ALA A 1 85 ? -3.315 4.966 0.316 1.00 80.12 85 ALA A C 1
ATOM 673 O O . ALA A 1 85 ? -2.762 4.711 -0.757 1.00 80.12 85 ALA A O 1
ATOM 674 N N . SER A 1 86 ? -2.753 4.627 1.483 1.00 84.12 86 SER A N 1
ATOM 675 C CA . SER A 1 86 ? -1.486 3.906 1.555 1.00 84.12 86 SER A CA 1
ATOM 676 C C . SER A 1 86 ? -1.657 2.470 1.081 1.00 84.12 86 SER A C 1
ATOM 678 O O . SER A 1 86 ? -2.606 1.769 1.436 1.00 84.12 86 SER A O 1
ATOM 680 N N . HIS A 1 87 ? -0.676 2.005 0.322 1.00 87.12 87 HIS A N 1
ATOM 681 C CA . HIS A 1 87 ? -0.581 0.605 -0.050 1.00 87.12 87 HIS A CA 1
ATOM 682 C C . HIS A 1 87 ? 0.145 -0.189 1.046 1.00 87.12 87 HIS A C 1
ATOM 684 O O . HIS A 1 87 ? 0.908 0.391 1.825 1.00 87.12 87 HIS A O 1
ATOM 690 N N . GLY A 1 88 ? -0.135 -1.491 1.131 1.00 84.44 88 GLY A N 1
ATOM 691 C CA . GLY A 1 88 ? 0.451 -2.386 2.131 1.00 84.44 88 GLY A CA 1
ATOM 692 C C . GLY A 1 88 ? 1.910 -2.748 1.847 1.00 84.44 88 GLY A C 1
ATOM 693 O O . GLY A 1 88 ? 2.478 -2.378 0.814 1.00 84.44 88 GLY A O 1
ATOM 694 N N . ASP A 1 89 ? 2.515 -3.498 2.769 1.00 87.38 89 ASP A N 1
ATOM 695 C CA . ASP A 1 89 ? 3.873 -4.018 2.600 1.00 87.38 89 ASP A CA 1
ATOM 696 C C . ASP A 1 89 ? 3.936 -4.903 1.337 1.00 87.38 89 ASP A C 1
ATOM 698 O O . ASP A 1 89 ? 3.092 -5.768 1.108 1.00 87.38 89 ASP A O 1
ATOM 702 N N . GLY A 1 90 ? 4.926 -4.649 0.477 1.00 90.44 90 GLY A N 1
ATOM 703 C CA . GLY A 1 90 ? 5.086 -5.360 -0.792 1.00 90.44 90 GLY A CA 1
ATOM 704 C C . GLY A 1 90 ? 4.100 -4.963 -1.900 1.00 90.44 90 GLY A C 1
ATOM 705 O O . GLY A 1 90 ? 4.089 -5.606 -2.942 1.00 90.44 90 GLY A O 1
ATOM 706 N N . ALA A 1 91 ? 3.278 -3.928 -1.741 1.00 94.12 91 ALA A N 1
ATOM 707 C CA . ALA A 1 91 ? 2.323 -3.549 -2.778 1.00 94.12 91 ALA A CA 1
ATOM 708 C C . ALA A 1 91 ? 2.968 -3.086 -4.097 1.00 94.12 91 ALA A C 1
ATOM 710 O O . ALA A 1 91 ? 4.040 -2.471 -4.116 1.00 94.12 91 ALA A O 1
ATOM 711 N N . LEU A 1 92 ? 2.260 -3.330 -5.203 1.00 96.25 92 LEU A N 1
ATOM 712 C CA . LEU A 1 92 ? 2.693 -2.946 -6.543 1.00 96.25 92 LEU A CA 1
ATOM 713 C C . LEU A 1 92 ? 2.591 -1.429 -6.754 1.00 96.25 92 LEU A C 1
ATOM 715 O O . LEU A 1 92 ? 1.513 -0.845 -6.720 1.00 96.25 92 LEU A O 1
ATOM 719 N N . ASN A 1 93 ? 3.714 -0.761 -7.008 1.00 94.94 93 ASN A N 1
ATOM 720 C CA . ASN A 1 93 ? 3.730 0.669 -7.301 1.00 94.94 93 ASN A CA 1
ATOM 721 C C . ASN A 1 93 ? 4.902 1.041 -8.208 1.00 94.94 93 ASN A C 1
ATOM 723 O O . ASN A 1 93 ? 6.036 1.198 -7.759 1.00 94.94 93 ASN A O 1
ATOM 727 N N . ALA A 1 94 ? 4.621 1.275 -9.489 1.00 95.25 94 ALA A N 1
ATOM 728 C CA . ALA A 1 94 ? 5.646 1.608 -10.474 1.00 95.25 94 ALA A CA 1
ATOM 729 C C . ALA A 1 94 ? 6.391 2.924 -10.163 1.00 95.25 94 ALA A C 1
ATOM 731 O O . ALA A 1 94 ? 7.552 3.093 -10.542 1.00 95.25 94 ALA A O 1
ATOM 732 N N . PHE A 1 95 ? 5.763 3.870 -9.456 1.00 93.50 95 PHE A N 1
ATOM 733 C CA . PHE A 1 95 ? 6.377 5.158 -9.120 1.00 93.50 95 PHE A CA 1
ATOM 734 C C . PHE A 1 95 ? 7.361 5.078 -7.950 1.00 93.50 95 PHE A C 1
ATOM 736 O O . PHE A 1 95 ? 8.167 5.997 -7.793 1.00 93.50 95 PHE A O 1
ATOM 743 N N . THR A 1 96 ? 7.382 3.987 -7.184 1.00 92.50 96 THR A N 1
ATOM 744 C CA . THR A 1 96 ? 8.395 3.740 -6.141 1.00 92.50 96 THR A CA 1
ATOM 745 C C . THR A 1 96 ? 9.531 2.832 -6.620 1.00 92.50 96 THR A C 1
ATOM 747 O O . THR A 1 96 ? 10.578 2.787 -5.981 1.00 92.50 96 THR A O 1
ATOM 750 N N . MET A 1 97 ? 9.397 2.198 -7.790 1.00 94.25 97 MET A N 1
ATOM 751 C CA . MET A 1 97 ? 10.431 1.333 -8.378 1.00 94.25 97 MET A CA 1
ATOM 752 C C . MET A 1 97 ? 11.575 2.119 -9.025 1.00 94.25 97 MET A C 1
ATOM 754 O O . MET A 1 97 ? 11.400 3.256 -9.474 1.00 94.25 97 MET A O 1
ATOM 758 N N . ASN A 1 98 ? 12.749 1.499 -9.135 1.00 94.50 98 ASN A N 1
ATOM 759 C CA . ASN A 1 98 ? 13.883 2.062 -9.865 1.00 94.50 98 ASN A CA 1
ATOM 760 C C . ASN A 1 98 ? 13.817 1.743 -11.363 1.00 94.50 98 ASN A C 1
ATOM 762 O O . ASN A 1 98 ? 13.178 0.789 -11.800 1.00 94.50 98 ASN A O 1
ATOM 766 N N . ALA A 1 99 ? 14.480 2.568 -12.178 1.00 92.94 99 ALA A N 1
ATOM 767 C CA . ALA A 1 99 ? 14.546 2.350 -13.624 1.00 92.94 99 ALA A CA 1
ATOM 768 C C . ALA A 1 99 ? 15.313 1.064 -13.969 1.00 92.94 99 ALA A C 1
ATOM 770 O O . ALA A 1 99 ? 14.881 0.276 -14.813 1.00 92.94 99 ALA A O 1
ATOM 771 N N . SER A 1 100 ? 16.446 0.900 -13.292 1.00 90.88 100 SER A N 1
ATOM 772 C CA . SER A 1 100 ? 17.344 -0.249 -13.334 1.00 90.88 100 SER A CA 1
ATOM 773 C C . SER A 1 100 ? 17.307 -0.963 -11.982 1.00 90.88 100 SER A C 1
ATOM 775 O O . SER A 1 100 ? 16.692 -0.472 -11.037 1.00 90.88 100 SER A O 1
ATOM 777 N N . GLU A 1 101 ? 17.953 -2.117 -11.900 1.00 83.38 101 GLU A N 1
ATOM 778 C CA . GLU A 1 101 ? 17.983 -2.947 -10.696 1.00 83.38 101 GLU A CA 1
ATOM 779 C C . GLU A 1 101 ? 18.770 -2.316 -9.541 1.00 83.38 101 GLU A C 1
ATOM 781 O O . GLU A 1 101 ? 19.685 -1.513 -9.746 1.00 83.38 101 GLU A O 1
ATOM 786 N N . GLY A 1 102 ? 18.438 -2.738 -8.320 1.00 71.62 102 GLY A N 1
ATOM 787 C CA . GLY A 1 102 ? 19.144 -2.343 -7.102 1.00 71.62 102 GLY A CA 1
ATOM 788 C C . GLY A 1 102 ? 18.756 -0.957 -6.586 1.00 71.62 102 GLY A C 1
ATOM 789 O O . GLY A 1 102 ? 17.685 -0.438 -6.888 1.00 71.62 102 GLY A O 1
ATOM 790 N N . GLY A 1 103 ? 19.623 -0.359 -5.767 1.00 78.31 103 GLY A N 1
ATOM 791 C CA . GLY A 1 103 ? 19.343 0.892 -5.055 1.00 78.31 103 GLY A CA 1
ATOM 792 C C . GLY A 1 103 ? 18.444 0.701 -3.828 1.00 78.31 103 GLY A C 1
ATOM 793 O O . GLY A 1 103 ? 18.245 -0.412 -3.357 1.00 78.31 103 GLY A O 1
ATOM 794 N N . ALA A 1 104 ? 17.909 1.803 -3.300 1.00 77.75 104 ALA A N 1
ATOM 795 C CA . ALA A 1 104 ? 17.081 1.815 -2.088 1.00 77.75 104 ALA A CA 1
ATOM 796 C C . ALA A 1 104 ? 15.580 1.556 -2.352 1.00 77.75 104 ALA A C 1
ATOM 798 O O . ALA A 1 104 ? 14.737 1.981 -1.564 1.00 77.75 104 ALA A O 1
ATOM 799 N N . ALA A 1 105 ? 15.227 0.927 -3.480 1.00 85.06 105 ALA A N 1
ATOM 800 C CA . ALA A 1 105 ? 13.836 0.563 -3.745 1.00 85.06 105 ALA A CA 1
ATOM 801 C C . ALA A 1 105 ? 13.402 -0.570 -2.805 1.00 85.06 105 ALA A C 1
ATOM 803 O O . ALA A 1 105 ? 14.174 -1.484 -2.527 1.00 85.06 105 ALA A O 1
ATOM 804 N N . ILE A 1 106 ? 12.161 -0.501 -2.327 1.00 88.50 106 ILE A N 1
ATOM 805 C CA . ILE A 1 106 ? 11.575 -1.529 -1.464 1.00 88.50 106 ILE A CA 1
ATOM 806 C C . ILE A 1 106 ? 11.082 -2.689 -2.350 1.00 88.50 106 ILE A C 1
ATOM 808 O O . ILE A 1 106 ? 10.423 -2.414 -3.359 1.00 88.50 106 ILE A O 1
ATOM 812 N N . PRO A 1 107 ? 11.377 -3.956 -2.000 1.00 92.94 107 PRO A N 1
ATOM 813 C CA . PRO A 1 107 ? 10.818 -5.127 -2.673 1.00 92.94 107 PRO A CA 1
ATOM 814 C C . PRO A 1 107 ? 9.288 -5.108 -2.728 1.00 92.94 107 PRO A C 1
ATOM 816 O O . PRO A 1 107 ? 8.623 -4.805 -1.738 1.00 92.94 107 PRO A O 1
ATOM 819 N N . GLN A 1 108 ? 8.737 -5.444 -3.892 1.00 95.19 108 GLN A N 1
ATOM 820 C CA . GLN A 1 108 ? 7.293 -5.590 -4.114 1.00 95.19 108 GLN A CA 1
ATOM 821 C C . GLN A 1 108 ? 6.968 -7.068 -4.323 1.00 95.19 108 GLN A C 1
ATOM 823 O O . GLN A 1 108 ? 7.816 -7.804 -4.815 1.00 95.19 108 GLN A O 1
ATOM 828 N N . ARG A 1 109 ? 5.776 -7.522 -3.940 1.00 95.12 109 ARG A N 1
ATOM 829 C CA . ARG A 1 109 ? 5.343 -8.913 -4.102 1.00 95.12 109 ARG A CA 1
ATOM 830 C C . ARG A 1 109 ? 5.351 -9.312 -5.572 1.00 95.12 109 ARG A C 1
ATOM 832 O O . ARG A 1 109 ? 5.165 -8.471 -6.451 1.00 95.12 109 ARG A O 1
ATOM 839 N N . ASP A 1 110 ? 5.538 -10.599 -5.821 1.00 96.94 110 ASP A N 1
ATOM 840 C CA . ASP A 1 110 ? 5.392 -11.131 -7.168 1.00 96.94 110 ASP A CA 1
ATOM 841 C C . ASP A 1 110 ? 3.969 -10.895 -7.683 1.00 96.94 110 ASP A C 1
ATOM 843 O O . ASP A 1 110 ? 3.000 -10.805 -6.926 1.00 96.94 110 ASP A O 1
ATOM 847 N N . THR A 1 111 ? 3.862 -10.764 -8.997 1.00 97.31 111 THR A N 1
ATOM 848 C CA . THR A 1 111 ? 2.606 -10.488 -9.695 1.00 97.31 111 THR A CA 1
ATOM 849 C C . THR A 1 111 ? 2.404 -11.531 -10.790 1.00 97.31 111 THR A C 1
ATOM 851 O O . THR A 1 111 ? 3.021 -12.596 -10.774 1.00 97.31 111 THR A O 1
ATOM 854 N N . TYR A 1 112 ? 1.548 -11.246 -11.758 1.00 97.88 112 TYR A N 1
ATOM 855 C CA . TYR A 1 112 ? 1.361 -12.035 -12.962 1.00 97.88 112 TYR A CA 1
ATOM 856 C C . TYR A 1 112 ? 1.658 -11.193 -14.204 1.00 97.88 112 TYR A C 1
ATOM 858 O O . TYR A 1 112 ? 1.711 -9.967 -14.147 1.00 97.88 112 TYR A O 1
ATOM 866 N N . TYR A 1 113 ? 1.857 -11.843 -15.347 1.00 98.00 113 TYR A N 1
ATOM 867 C CA . TYR A 1 113 ? 1.893 -11.161 -16.640 1.00 98.00 113 TYR A CA 1
ATOM 868 C C . TYR A 1 113 ? 0.464 -10.745 -17.040 1.00 98.00 113 TYR A C 1
ATOM 870 O O . TYR A 1 113 ? -0.347 -11.627 -17.343 1.00 98.00 113 TYR A O 1
ATOM 878 N N . PRO A 1 114 ? 0.125 -9.442 -17.064 1.00 96.81 114 PRO A N 1
ATOM 879 C CA . PRO A 1 114 ? -1.245 -8.996 -17.313 1.00 96.81 114 PRO A CA 1
ATOM 880 C C . PRO A 1 114 ? -1.603 -8.975 -18.811 1.00 96.81 114 PRO A C 1
ATOM 882 O O . PRO A 1 114 ? -0.714 -9.155 -19.657 1.00 96.81 114 PRO A O 1
ATOM 885 N N . PRO A 1 115 ? -2.880 -8.741 -19.175 1.00 95.69 115 PRO A N 1
ATOM 886 C CA . PRO A 1 115 ? -3.354 -8.795 -20.562 1.00 95.69 115 PRO A CA 1
ATOM 887 C C . PRO A 1 115 ? -2.614 -7.867 -21.540 1.00 95.69 115 PRO A C 1
ATOM 889 O O . PRO A 1 115 ? -2.508 -8.183 -22.734 1.00 95.69 115 PRO A O 1
ATOM 892 N N . GLU A 1 116 ? -2.056 -6.756 -21.043 1.00 93.75 116 GLU A N 1
ATOM 893 C CA . GLU A 1 116 ? -1.280 -5.790 -21.833 1.00 93.75 116 GLU A CA 1
ATOM 894 C C . GLU A 1 116 ? 0.064 -6.343 -22.316 1.00 93.75 116 GLU A C 1
ATOM 896 O O . GLU A 1 116 ? 0.697 -5.737 -23.179 1.00 93.75 116 GLU A O 1
ATOM 901 N N . CYS A 1 117 ? 0.522 -7.486 -21.796 1.00 94.00 117 CYS A N 1
ATOM 902 C CA . CYS A 1 117 ? 1.758 -8.101 -22.261 1.00 94.00 117 CYS A CA 1
ATOM 903 C C . CYS A 1 117 ? 1.680 -8.444 -23.753 1.00 94.00 117 CYS A C 1
ATOM 905 O O . CYS A 1 117 ? 0.740 -9.095 -24.231 1.00 94.00 117 CYS A O 1
ATOM 907 N N . THR A 1 118 ? 2.733 -8.089 -24.488 1.00 94.31 118 THR A N 1
ATOM 908 C CA . THR A 1 118 ? 2.911 -8.498 -25.887 1.00 94.31 118 THR A CA 1
ATOM 909 C C . THR A 1 118 ? 3.197 -9.998 -25.979 1.00 94.31 118 THR A C 1
ATOM 911 O O . THR A 1 118 ? 2.768 -10.669 -26.917 1.00 94.31 118 THR A O 1
ATOM 914 N N . LYS A 1 119 ? 3.889 -10.568 -24.982 1.00 93.81 119 LYS A N 1
ATOM 915 C CA . LYS A 1 119 ? 4.210 -12.003 -24.932 1.00 93.81 119 LYS A CA 1
ATOM 916 C C . LYS A 1 119 ? 3.002 -12.827 -24.475 1.00 93.81 119 LYS A C 1
ATOM 918 O O . LYS A 1 119 ? 2.946 -13.266 -23.330 1.00 93.81 119 LYS A O 1
ATOM 923 N N . LYS A 1 120 ? 2.062 -13.081 -25.391 1.00 93.88 120 LYS A N 1
ATOM 924 C CA . LYS A 1 120 ? 0.779 -13.754 -25.104 1.00 93.88 120 LYS A CA 1
ATOM 925 C C . LYS A 1 120 ? 0.907 -15.090 -24.369 1.00 93.88 120 LYS A C 1
ATOM 927 O O . LYS A 1 120 ? 0.116 -15.354 -23.477 1.00 93.88 120 LYS A O 1
ATOM 932 N N . ARG A 1 121 ? 1.952 -15.875 -24.656 1.00 96.12 121 ARG A N 1
ATOM 933 C CA . ARG A 1 121 ? 2.219 -17.157 -23.974 1.00 96.12 121 ARG A CA 1
ATOM 934 C C . ARG A 1 121 ? 2.461 -17.050 -22.463 1.00 96.12 121 ARG A C 1
ATOM 936 O O . ARG A 1 121 ? 2.355 -18.060 -21.785 1.00 96.12 121 ARG A O 1
ATOM 943 N N . LEU A 1 122 ? 2.853 -15.875 -21.963 1.00 96.00 122 LEU A N 1
ATOM 944 C CA . LEU A 1 122 ? 3.169 -15.663 -20.548 1.00 96.00 122 LEU A CA 1
ATOM 945 C C . LEU A 1 122 ? 1.975 -15.136 -19.751 1.00 96.00 122 LEU A C 1
ATOM 947 O O . LEU A 1 122 ? 2.024 -15.196 -18.530 1.00 96.00 122 LEU A O 1
ATOM 951 N N . ILE A 1 123 ? 0.930 -14.618 -20.409 1.00 96.94 123 ILE A N 1
ATOM 952 C CA . ILE A 1 123 ? -0.210 -13.985 -19.730 1.00 96.94 123 ILE A CA 1
ATOM 953 C C . ILE A 1 123 ? -0.816 -14.948 -18.703 1.00 96.94 123 ILE A C 1
ATOM 955 O O . ILE A 1 123 ? -1.031 -16.122 -18.996 1.00 96.94 123 ILE A O 1
ATOM 959 N N . GLY A 1 124 ? -1.063 -14.442 -17.494 1.00 96.69 124 GLY A N 1
ATOM 960 C CA . GLY A 1 124 ? -1.578 -15.211 -16.358 1.00 96.69 124 GLY A CA 1
ATOM 961 C C . GLY A 1 124 ? -0.525 -16.021 -15.591 1.00 96.69 124 GLY A C 1
ATOM 962 O O . GLY A 1 124 ? -0.805 -16.456 -14.479 1.00 96.69 124 GLY A O 1
ATOM 963 N N . GLN A 1 125 ? 0.689 -16.198 -16.124 1.00 97.81 125 GLN A N 1
ATOM 964 C CA . GLN A 1 125 ? 1.790 -16.814 -15.376 1.00 97.81 125 GLN A CA 1
ATOM 965 C C . GLN A 1 125 ? 2.357 -15.837 -14.343 1.00 97.81 125 GLN A C 1
ATOM 967 O O . GLN A 1 125 ? 2.257 -14.620 -14.510 1.00 97.81 125 GLN A O 1
ATOM 972 N N . VAL A 1 126 ? 3.002 -16.371 -13.303 1.00 98.12 126 VAL A N 1
ATOM 973 C CA . VAL A 1 126 ? 3.681 -15.569 -12.278 1.00 98.12 126 VAL A CA 1
ATOM 974 C C . VAL A 1 126 ? 4.846 -14.795 -12.897 1.00 98.12 126 VAL A C 1
ATOM 976 O O . VAL A 1 126 ? 5.683 -15.355 -13.607 1.00 98.12 126 VAL A O 1
ATOM 979 N N . GLN A 1 127 ? 4.921 -13.502 -12.594 1.00 97.94 127 GLN A N 1
ATOM 980 C CA . GLN A 1 127 ? 6.074 -12.658 -12.860 1.00 97.94 127 GLN A CA 1
ATOM 981 C C . GLN A 1 127 ? 6.758 -12.302 -11.539 1.00 97.94 127 GLN A C 1
ATOM 983 O O . GLN A 1 127 ? 6.223 -11.540 -10.733 1.00 97.94 127 GLN A O 1
ATOM 988 N N . GLN A 1 128 ? 7.979 -12.807 -11.366 1.00 97.06 128 GLN A N 1
ATOM 989 C CA . GLN A 1 128 ? 8.830 -12.437 -10.240 1.00 97.06 128 GLN A CA 1
ATOM 990 C C . GLN A 1 128 ? 9.317 -10.995 -10.378 1.00 97.06 128 GLN A C 1
ATOM 992 O O . GLN A 1 128 ? 9.840 -10.629 -11.439 1.00 97.06 128 GLN A O 1
ATOM 997 N N . LEU A 1 129 ? 9.203 -10.196 -9.314 1.00 95.81 129 LEU A N 1
ATOM 998 C CA . LEU A 1 129 ? 9.648 -8.792 -9.306 1.00 95.81 129 LEU A CA 1
ATOM 999 C C . LEU A 1 129 ? 10.935 -8.549 -8.522 1.00 95.81 129 LEU A C 1
ATOM 1001 O O . LEU A 1 129 ? 11.436 -7.425 -8.510 1.00 95.81 129 LEU A O 1
ATOM 1005 N N . ASN A 1 130 ? 11.506 -9.590 -7.923 1.00 94.50 130 ASN A N 1
ATOM 1006 C CA . ASN A 1 130 ? 12.759 -9.504 -7.185 1.00 94.50 130 ASN A CA 1
ATOM 1007 C C . ASN A 1 130 ? 13.670 -10.672 -7.545 1.00 94.50 130 ASN A C 1
ATOM 1009 O O . ASN A 1 130 ? 13.211 -11.740 -7.942 1.00 94.50 130 ASN A O 1
ATOM 1013 N N . TRP A 1 131 ? 14.965 -10.449 -7.376 1.00 91.19 131 TRP A N 1
ATOM 1014 C CA . TRP A 1 131 ? 15.988 -11.479 -7.378 1.00 91.19 131 TRP A CA 1
ATOM 1015 C C . TRP A 1 131 ? 16.354 -11.848 -5.952 1.00 91.19 131 TRP A C 1
ATOM 1017 O O . TRP A 1 131 ? 16.357 -10.988 -5.073 1.00 91.19 131 TRP A O 1
ATOM 1027 N N . GLU A 1 132 ? 16.766 -13.087 -5.743 1.00 91.56 132 GLU A N 1
ATOM 1028 C CA . GLU A 1 132 ? 17.484 -13.466 -4.535 1.00 91.56 132 GLU A CA 1
ATOM 1029 C C . GLU A 1 132 ? 18.981 -13.279 -4.761 1.00 91.56 132 GLU A C 1
ATOM 1031 O O . GLU A 1 132 ? 19.543 -13.719 -5.766 1.00 91.56 132 GLU A O 1
ATOM 1036 N N . ARG A 1 133 ? 19.640 -12.596 -3.827 1.00 89.19 133 ARG A N 1
ATOM 1037 C CA . ARG A 1 133 ? 21.087 -12.418 -3.841 1.00 89.19 133 ARG A CA 1
ATOM 1038 C C . ARG A 1 133 ? 21.662 -12.749 -2.481 1.00 89.19 133 ARG A C 1
ATOM 1040 O O . ARG A 1 133 ? 21.282 -12.156 -1.475 1.00 89.19 133 ARG A O 1
ATOM 1047 N N . GLU A 1 134 ? 22.652 -13.628 -2.461 1.00 92.00 134 GLU A N 1
ATOM 1048 C CA . GLU A 1 134 ? 23.429 -13.857 -1.253 1.00 92.00 134 GLU A CA 1
ATOM 1049 C C . GLU A 1 134 ? 24.337 -12.662 -0.959 1.00 92.00 134 GLU A C 1
ATOM 1051 O O . GLU A 1 134 ? 25.090 -12.179 -1.811 1.00 92.00 134 GLU A O 1
ATOM 1056 N N . ARG A 1 135 ? 24.280 -12.185 0.281 1.00 86.19 135 ARG A N 1
ATOM 1057 C CA . ARG A 1 135 ? 25.135 -11.115 0.775 1.00 86.19 135 ARG A CA 1
ATOM 1058 C C . ARG A 1 135 ? 25.762 -11.521 2.094 1.00 86.19 135 ARG A C 1
ATOM 1060 O O . ARG A 1 135 ? 25.078 -11.830 3.067 1.00 86.19 135 ARG A O 1
ATOM 1067 N N . THR A 1 136 ? 27.084 -11.437 2.154 1.00 88.88 136 THR A N 1
ATOM 1068 C CA . THR A 1 136 ? 27.816 -11.637 3.403 1.00 88.88 136 THR A CA 1
ATOM 1069 C C . THR A 1 136 ? 27.816 -10.350 4.212 1.00 88.88 136 THR A C 1
ATOM 1071 O O . THR A 1 136 ? 28.324 -9.317 3.769 1.00 88.88 136 THR A O 1
ATOM 1074 N N . VAL A 1 137 ? 27.267 -10.411 5.420 1.00 85.44 137 VAL A N 1
ATOM 1075 C CA . VAL A 1 137 ? 27.187 -9.285 6.354 1.00 85.44 137 VAL A CA 1
ATOM 1076 C C . VAL A 1 137 ? 28.024 -9.581 7.591 1.00 85.44 137 VAL A C 1
ATOM 1078 O O . VAL A 1 137 ? 28.145 -10.726 8.023 1.00 85.44 137 VAL A O 1
ATOM 1081 N N . GLY A 1 138 ? 28.609 -8.538 8.173 1.00 84.31 138 GLY A N 1
ATOM 1082 C CA . GLY A 1 138 ? 29.471 -8.636 9.351 1.00 84.31 138 GLY A CA 1
ATOM 1083 C C . GLY A 1 138 ? 30.952 -8.411 9.039 1.00 84.31 138 GLY A C 1
ATOM 1084 O O . GLY A 1 138 ? 31.377 -8.343 7.886 1.00 84.31 138 GLY A O 1
ATOM 1085 N N . LYS A 1 139 ? 31.751 -8.255 10.098 1.00 77.44 139 LYS A N 1
ATOM 1086 C CA . LYS A 1 139 ? 33.200 -8.013 10.027 1.00 77.44 139 LYS A CA 1
ATOM 1087 C C . LYS A 1 139 ? 33.962 -9.110 10.776 1.00 77.44 139 LYS A C 1
ATOM 1089 O O . LYS A 1 139 ? 33.486 -9.637 11.782 1.00 77.44 139 LYS A O 1
ATOM 1094 N N . GLY A 1 140 ? 35.163 -9.437 10.297 1.00 79.88 140 GLY A N 1
ATOM 1095 C CA . GLY A 1 140 ? 36.038 -10.435 10.923 1.00 79.88 140 GLY A CA 1
ATOM 1096 C C . GLY A 1 140 ? 35.423 -11.840 10.956 1.00 79.88 140 GLY A C 1
ATOM 1097 O O . GLY A 1 140 ? 34.842 -12.285 9.969 1.00 79.88 140 GLY A O 1
ATOM 1098 N N . LYS A 1 141 ? 35.539 -12.532 12.097 1.00 74.62 141 LYS A N 1
ATOM 1099 C CA . LYS A 1 141 ? 35.037 -13.907 12.300 1.00 74.62 141 LYS A CA 1
ATOM 1100 C C . LYS A 1 141 ? 33.508 -14.015 12.472 1.00 74.62 141 LYS A C 1
ATOM 1102 O O . LYS A 1 141 ? 32.995 -15.120 12.551 1.00 74.62 141 LYS A O 1
ATOM 1107 N N . LYS A 1 142 ? 32.766 -12.897 12.522 1.00 80.31 142 LYS A N 1
ATOM 1108 C CA . LYS A 1 142 ? 31.293 -12.864 12.676 1.00 80.31 142 LYS A CA 1
ATOM 1109 C C . LYS A 1 142 ? 30.567 -12.593 11.348 1.00 80.31 142 LYS A C 1
ATOM 1111 O O . LYS A 1 142 ? 29.619 -11.812 11.312 1.00 80.31 142 LYS A O 1
ATOM 1116 N N . LYS A 1 143 ? 31.044 -13.174 10.244 1.00 85.56 143 LYS A N 1
ATOM 1117 C CA . LYS A 1 143 ? 30.365 -13.079 8.943 1.00 85.56 143 LYS A CA 1
ATOM 1118 C C . LYS A 1 143 ? 29.167 -14.029 8.918 1.00 85.56 143 LYS A C 1
ATOM 1120 O O . LYS A 1 143 ? 29.296 -15.181 9.319 1.00 85.56 143 LYS A O 1
ATOM 1125 N N . LYS A 1 144 ? 28.020 -13.546 8.450 1.00 88.06 144 LYS A N 1
ATOM 1126 C CA . LYS A 1 144 ? 26.822 -14.345 8.175 1.00 88.06 144 LYS A CA 1
ATOM 1127 C C . LYS A 1 144 ? 26.383 -14.088 6.741 1.00 88.06 144 LYS A C 1
ATOM 1129 O O . LYS A 1 144 ? 26.348 -12.933 6.318 1.00 88.06 144 LYS A O 1
ATOM 1134 N N . THR A 1 145 ? 26.057 -15.147 6.014 1.00 88.69 145 THR A N 1
ATOM 1135 C CA . THR A 1 145 ? 25.404 -15.036 4.708 1.00 88.69 145 THR A CA 1
ATOM 1136 C C . THR A 1 145 ? 23.913 -14.841 4.941 1.00 88.69 145 THR A C 1
ATOM 1138 O O . THR A 1 145 ? 23.307 -15.592 5.703 1.00 88.69 145 THR A O 1
ATOM 1141 N N . ILE A 1 146 ? 23.339 -13.810 4.328 1.00 89.81 146 ILE A N 1
ATOM 1142 C CA . ILE A 1 146 ? 21.891 -13.600 4.270 1.00 89.81 146 ILE A CA 1
ATOM 1143 C C . ILE A 1 146 ? 21.442 -13.622 2.812 1.00 89.81 146 ILE A C 1
ATOM 1145 O O . ILE A 1 146 ? 22.206 -13.230 1.928 1.00 89.81 146 ILE A O 1
ATOM 1149 N N . ILE A 1 147 ? 20.202 -14.040 2.578 1.00 88.50 147 ILE A N 1
ATOM 1150 C CA . ILE A 1 147 ? 19.538 -13.883 1.285 1.00 88.50 147 ILE A CA 1
ATOM 1151 C C . ILE A 1 147 ? 18.840 -12.520 1.299 1.00 88.50 147 ILE A C 1
ATOM 1153 O O . ILE A 1 147 ? 18.036 -12.226 2.182 1.00 88.50 147 ILE A O 1
ATOM 1157 N N . GLU A 1 148 ? 19.204 -11.662 0.356 1.00 88.62 148 GLU A N 1
ATOM 1158 C CA . GLU A 1 148 ? 18.652 -10.324 0.161 1.00 88.62 148 GLU A CA 1
ATOM 1159 C C . GLU A 1 148 ? 17.769 -10.327 -1.091 1.00 88.62 148 GLU A C 1
ATOM 1161 O O . GLU A 1 148 ? 18.214 -1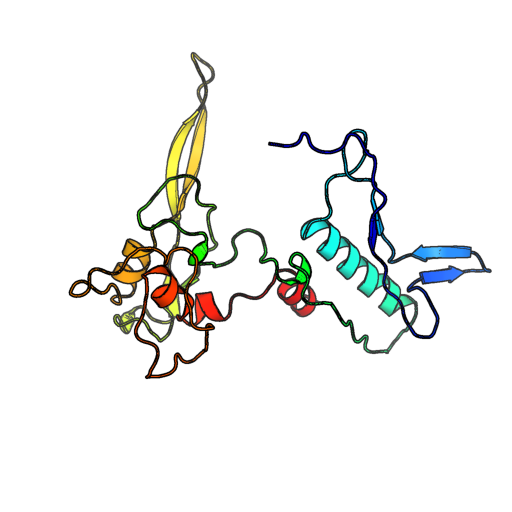0.744 -2.162 1.00 88.62 148 GLU A O 1
ATOM 1166 N N . LEU A 1 149 ? 16.533 -9.833 -0.970 1.00 89.44 149 LEU A N 1
ATOM 1167 C CA . LEU A 1 149 ? 15.665 -9.599 -2.122 1.00 89.44 149 LEU A CA 1
ATOM 1168 C C . LEU A 1 149 ? 16.068 -8.295 -2.817 1.00 89.44 149 LEU A C 1
ATOM 1170 O O . LEU A 1 149 ? 16.018 -7.218 -2.222 1.00 89.44 149 LEU A O 1
ATOM 1174 N N . VAL A 1 150 ? 16.459 -8.389 -4.085 1.00 91.62 150 VAL A N 1
ATOM 1175 C CA . VAL A 1 150 ? 16.876 -7.260 -4.922 1.00 91.62 150 VAL A CA 1
ATOM 1176 C C . VAL A 1 150 ? 15.770 -6.949 -5.933 1.00 91.62 150 VAL A C 1
ATOM 1178 O O . VAL A 1 150 ? 15.535 -7.760 -6.827 1.00 91.62 150 VAL A O 1
ATOM 1181 N N . PRO A 1 151 ? 15.105 -5.784 -5.856 1.00 94.31 151 PRO A N 1
ATOM 1182 C CA . PRO A 1 151 ? 14.017 -5.456 -6.773 1.00 94.31 151 PRO A CA 1
ATOM 1183 C C . PRO A 1 151 ? 14.488 -5.321 -8.224 1.00 94.31 151 PRO A C 1
ATOM 1185 O O . PRO A 1 151 ? 15.502 -4.664 -8.509 1.00 94.31 151 PRO A O 1
ATOM 1188 N N . LYS A 1 152 ? 13.706 -5.876 -9.154 1.00 95.38 152 LYS A N 1
ATOM 1189 C CA . LYS A 1 152 ? 13.877 -5.665 -10.594 1.00 95.38 152 LYS A CA 1
ATOM 1190 C C . LYS A 1 152 ? 13.537 -4.223 -10.965 1.00 95.38 152 LYS A C 1
ATOM 1192 O O . LYS A 1 152 ? 12.609 -3.611 -10.434 1.00 95.38 152 LYS A O 1
ATOM 1197 N N . GLY A 1 153 ? 14.276 -3.679 -11.927 1.00 95.44 153 GLY A N 1
ATOM 1198 C CA . GLY A 1 153 ? 13.987 -2.359 -12.485 1.00 95.44 153 GLY A CA 1
ATOM 1199 C C . GLY A 1 153 ? 12.785 -2.374 -13.434 1.00 95.44 153 GLY A C 1
ATOM 1200 O O . GLY A 1 153 ? 12.528 -3.368 -14.117 1.00 95.44 153 GLY A O 1
ATOM 1201 N N . ILE A 1 154 ? 12.104 -1.232 -13.569 1.00 96.50 154 ILE A N 1
ATOM 1202 C CA . ILE A 1 154 ? 10.961 -1.056 -14.487 1.00 96.50 154 ILE A CA 1
ATOM 1203 C C . ILE A 1 154 ? 11.329 -1.481 -15.917 1.00 96.50 154 ILE A C 1
ATOM 1205 O O . ILE A 1 154 ? 10.526 -2.111 -16.602 1.00 96.50 154 ILE A O 1
ATOM 1209 N N . LYS A 1 155 ? 12.553 -1.172 -16.376 1.00 95.81 155 LYS A N 1
ATOM 1210 C CA . LYS A 1 155 ? 13.010 -1.543 -17.725 1.00 95.81 155 LYS A CA 1
ATOM 1211 C C . LYS A 1 155 ? 12.980 -3.051 -17.950 1.00 95.81 155 LYS A C 1
ATOM 1213 O O . LYS A 1 155 ? 12.551 -3.498 -19.010 1.00 95.81 155 LYS A O 1
ATOM 1218 N N . MET A 1 156 ? 13.428 -3.816 -16.959 1.00 95.88 156 MET A N 1
ATOM 1219 C CA . MET A 1 156 ? 13.468 -5.268 -17.051 1.00 95.88 156 MET A CA 1
ATOM 1220 C C . MET A 1 156 ? 12.063 -5.856 -17.045 1.00 95.88 156 MET A C 1
ATOM 1222 O O . MET A 1 156 ? 11.741 -6.641 -17.927 1.00 95.88 156 MET A O 1
ATOM 1226 N N . ILE A 1 157 ? 11.203 -5.409 -16.129 1.00 96.75 157 ILE A N 1
ATOM 1227 C CA . ILE A 1 157 ? 9.810 -5.870 -16.047 1.00 96.75 157 ILE A CA 1
ATOM 1228 C C . ILE A 1 157 ? 9.079 -5.607 -17.367 1.00 96.75 157 ILE A C 1
ATOM 1230 O O . ILE A 1 157 ? 8.411 -6.493 -17.896 1.00 96.75 157 ILE A O 1
ATOM 1234 N N . LEU A 1 158 ? 9.245 -4.419 -17.958 1.00 96.75 158 LEU A N 1
ATOM 1235 C CA . LEU A 1 158 ? 8.659 -4.106 -19.263 1.00 96.75 158 LEU A CA 1
ATOM 1236 C C . LEU A 1 158 ? 9.265 -4.947 -20.400 1.00 96.75 158 LEU A C 1
ATOM 1238 O O . LEU A 1 158 ? 8.534 -5.356 -21.302 1.00 96.75 158 LEU A O 1
ATOM 1242 N N . ALA A 1 159 ? 10.568 -5.244 -20.373 1.00 96.38 159 ALA A N 1
ATOM 1243 C CA . ALA A 1 159 ? 11.213 -6.109 -21.367 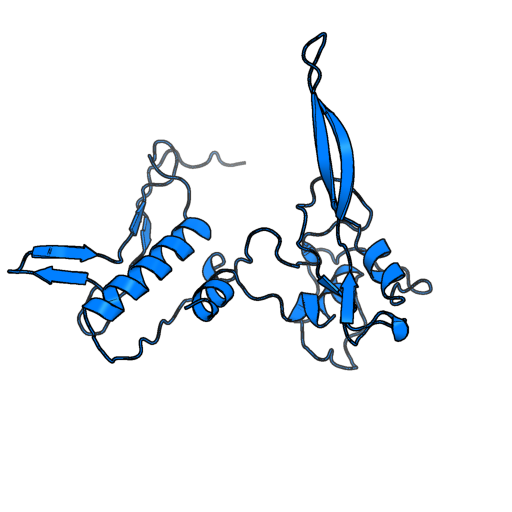1.00 96.38 159 ALA A CA 1
ATOM 1244 C C . ALA A 1 159 ? 10.738 -7.570 -21.263 1.00 96.38 159 ALA A C 1
ATOM 1246 O O . ALA A 1 159 ? 10.472 -8.226 -22.277 1.00 96.38 159 ALA A O 1
ATOM 1247 N N . GLU A 1 160 ? 10.565 -8.075 -20.041 1.00 96.56 160 GLU A N 1
ATOM 1248 C CA . GLU A 1 160 ? 9.963 -9.378 -19.759 1.00 96.56 160 GLU A CA 1
ATOM 1249 C C . GLU A 1 160 ? 8.536 -9.444 -20.310 1.00 96.56 160 GLU A C 1
ATOM 1251 O O . GLU A 1 160 ? 8.219 -10.405 -21.009 1.00 96.56 160 GLU A O 1
ATOM 1256 N N . ARG A 1 161 ? 7.726 -8.392 -20.124 1.00 96.75 161 ARG A N 1
ATOM 1257 C CA . ARG A 1 161 ? 6.365 -8.275 -20.687 1.00 96.75 161 ARG A CA 1
ATOM 1258 C C . ARG A 1 161 ? 6.332 -8.072 -22.212 1.00 96.75 161 ARG A C 1
ATOM 1260 O O . ARG A 1 161 ? 5.317 -8.347 -22.851 1.00 96.75 161 ARG A O 1
ATOM 1267 N N . GLY A 1 162 ? 7.447 -7.650 -22.814 1.00 95.12 162 GLY A N 1
ATOM 1268 C CA . GLY A 1 162 ? 7.548 -7.320 -24.241 1.00 95.12 162 GLY A CA 1
ATOM 1269 C C . GLY A 1 162 ? 6.980 -5.942 -24.601 1.00 95.12 162 GLY A C 1
ATOM 1270 O O . GLY A 1 162 ? 6.595 -5.728 -25.746 1.00 95.12 162 GLY A O 1
ATOM 1271 N N . CYS A 1 163 ? 6.913 -5.030 -23.628 1.00 92.31 163 CYS A N 1
ATOM 1272 C CA . CYS A 1 163 ? 6.300 -3.702 -23.749 1.00 92.31 163 CYS A CA 1
ATOM 1273 C C . CYS A 1 163 ? 7.296 -2.564 -23.459 1.00 92.31 163 CYS A C 1
ATOM 1275 O O . CYS A 1 163 ? 6.894 -1.427 -23.221 1.00 92.31 163 CYS A O 1
ATOM 1277 N N . LEU A 1 164 ? 8.603 -2.855 -23.429 1.00 94.31 164 LEU A N 1
ATOM 1278 C CA . LEU A 1 164 ? 9.631 -1.825 -23.284 1.00 94.31 164 LEU A CA 1
ATOM 1279 C C . LEU A 1 164 ? 9.716 -1.002 -24.586 1.00 94.31 164 LEU A C 1
ATOM 1281 O O . LEU A 1 164 ? 10.006 -1.581 -25.634 1.00 94.31 164 LEU A O 1
ATOM 1285 N N . PRO A 1 165 ? 9.511 0.328 -24.558 1.00 90.44 165 PRO A N 1
ATOM 1286 C CA . PRO A 1 165 ? 9.578 1.153 -25.761 1.00 90.44 165 PRO A CA 1
ATOM 1287 C C . PRO A 1 165 ? 11.039 1.392 -26.168 1.00 90.44 165 PRO A C 1
ATOM 1289 O O . PRO A 1 165 ? 11.676 2.337 -25.715 1.00 90.44 165 PRO A O 1
ATOM 1292 N N . ILE A 1 166 ? 11.588 0.521 -27.020 1.00 85.31 166 ILE A N 1
ATOM 1293 C CA . ILE A 1 166 ? 12.994 0.595 -27.470 1.00 85.31 166 ILE A CA 1
ATOM 1294 C C . ILE A 1 166 ? 13.220 1.796 -28.405 1.00 85.31 166 ILE A C 1
ATOM 1296 O O . ILE A 1 166 ? 14.273 2.428 -28.360 1.00 85.31 166 ILE A O 1
ATOM 1300 N N . SER A 1 167 ? 12.226 2.137 -29.229 1.00 81.94 167 SER A N 1
ATOM 1301 C CA . SER A 1 167 ? 12.302 3.232 -30.207 1.00 81.94 167 SER A CA 1
ATOM 1302 C C . SER A 1 167 ? 12.125 4.625 -29.594 1.00 81.94 167 SER A C 1
ATOM 1304 O O . SER A 1 167 ? 12.564 5.612 -30.183 1.00 81.94 167 SER A O 1
ATOM 1306 N N . GLN A 1 168 ? 11.511 4.729 -28.412 1.00 81.44 168 GLN A N 1
ATOM 1307 C CA . GLN A 1 168 ? 11.209 6.001 -27.759 1.00 81.44 168 GLN A CA 1
ATOM 1308 C C . GLN A 1 168 ? 12.071 6.167 -26.504 1.00 81.44 168 GLN A C 1
ATOM 1310 O O . GLN A 1 168 ? 11.978 5.387 -25.558 1.00 81.44 168 GLN A O 1
ATOM 1315 N N . LYS A 1 169 ? 12.896 7.220 -26.453 1.00 84.88 169 LYS A N 1
ATOM 1316 C CA . LYS A 1 169 ? 13.716 7.547 -25.273 1.00 84.88 169 LYS A CA 1
ATOM 1317 C C . LYS A 1 169 ? 12.858 8.154 -24.156 1.00 84.88 169 LYS A C 1
ATOM 1319 O O . LYS A 1 169 ? 12.927 9.351 -23.892 1.00 84.88 169 LYS A O 1
ATOM 1324 N N . LEU A 1 170 ? 12.035 7.333 -23.506 1.00 92.00 170 LEU A N 1
ATOM 1325 C CA . LEU A 1 170 ? 11.233 7.761 -22.363 1.00 92.00 170 LEU A CA 1
ATOM 1326 C C . LEU A 1 170 ? 12.062 7.792 -21.069 1.00 92.00 170 LEU A C 1
ATOM 1328 O O . LEU A 1 170 ? 12.850 6.872 -20.815 1.00 92.00 170 LEU A O 1
ATOM 1332 N N . PRO A 1 171 ? 11.866 8.805 -20.204 1.00 94.31 171 PRO A N 1
ATOM 1333 C CA . PRO A 1 171 ? 12.462 8.807 -18.878 1.00 94.31 171 PRO A CA 1
ATOM 1334 C C . PRO A 1 171 ? 11.840 7.708 -18.007 1.00 94.31 171 PRO A C 1
ATOM 1336 O O . PRO A 1 171 ? 10.730 7.231 -18.256 1.00 94.31 171 PRO A O 1
ATOM 1339 N N . ALA A 1 172 ? 12.528 7.331 -16.928 1.00 92.81 172 ALA A N 1
ATOM 1340 C CA . ALA A 1 172 ? 11.992 6.368 -15.968 1.00 92.81 172 ALA A CA 1
ATOM 1341 C C . ALA A 1 172 ? 10.703 6.876 -15.303 1.00 92.81 172 ALA A C 1
ATOM 1343 O O . ALA A 1 172 ? 9.711 6.153 -15.224 1.00 92.81 172 ALA A O 1
ATOM 1344 N N . LYS A 1 173 ? 10.722 8.140 -14.864 1.00 94.69 173 LYS A N 1
ATOM 1345 C CA . LYS A 1 173 ? 9.616 8.860 -14.223 1.00 94.69 173 LYS A CA 1
ATOM 1346 C C . LYS A 1 173 ? 9.615 10.302 -14.730 1.00 94.69 173 LYS A C 1
ATOM 1348 O O . LYS A 1 173 ? 10.673 10.839 -15.050 1.00 94.69 173 LYS A O 1
ATOM 1353 N N . CYS A 1 174 ? 8.443 10.923 -14.802 1.00 93.81 174 CYS A N 1
ATOM 1354 C CA . CYS A 1 174 ? 8.347 12.355 -15.085 1.00 93.81 174 CYS A CA 1
ATOM 1355 C C . CYS A 1 174 ? 8.767 13.160 -13.852 1.00 93.81 174 CYS A C 1
ATOM 1357 O O . CYS A 1 174 ? 8.495 12.738 -12.730 1.00 93.81 174 CYS A O 1
ATOM 1359 N N . SER A 1 175 ? 9.355 14.333 -14.072 1.00 90.12 175 SER A N 1
ATOM 1360 C CA . SER A 1 175 ? 9.602 15.340 -13.039 1.00 90.12 175 SER A CA 1
ATOM 1361 C C . SER A 1 175 ? 8.849 16.621 -13.424 1.00 90.12 175 SER A C 1
ATOM 1363 O O . SER A 1 175 ? 8.987 17.044 -14.572 1.00 90.12 175 SER A O 1
ATOM 1365 N N . PRO A 1 176 ? 8.025 17.219 -12.538 1.00 87.75 176 PRO A N 1
ATOM 1366 C CA . PRO A 1 176 ? 7.810 16.831 -11.139 1.00 87.75 176 PRO A CA 1
ATOM 1367 C C . PRO A 1 176 ? 6.831 15.657 -10.960 1.00 87.75 176 PRO A C 1
ATOM 1369 O O . PRO A 1 176 ? 6.973 14.871 -10.030 1.00 87.75 176 PRO A O 1
ATOM 1372 N N . LYS A 1 177 ? 5.837 15.521 -11.846 1.00 89.75 177 LYS A N 1
ATOM 1373 C CA . LYS A 1 177 ? 4.862 14.420 -11.860 1.00 89.75 177 LYS A CA 1
ATOM 1374 C C . LYS A 1 177 ? 4.307 14.222 -13.267 1.00 89.75 177 LYS A C 1
ATOM 1376 O O . LYS A 1 177 ? 4.478 15.069 -14.138 1.00 89.75 177 LYS A O 1
ATOM 1381 N N . CYS A 1 178 ? 3.635 13.102 -13.495 1.00 90.38 178 CYS A N 1
ATOM 1382 C CA . CYS A 1 178 ? 2.870 12.910 -14.726 1.00 90.38 178 CYS A CA 1
ATOM 1383 C C . CYS A 1 178 ? 1.635 13.826 -14.717 1.00 90.38 178 CYS A C 1
ATOM 1385 O O . CYS A 1 178 ? 0.971 13.924 -13.686 1.00 90.38 178 CYS A O 1
ATOM 1387 N N . ALA A 1 179 ? 1.317 14.456 -15.850 1.00 85.94 179 ALA A N 1
ATOM 1388 C CA . ALA A 1 179 ? 0.197 15.396 -15.947 1.00 85.94 179 ALA A CA 1
ATOM 1389 C C . ALA A 1 179 ? -1.180 14.709 -15.893 1.00 85.94 179 ALA A C 1
ATOM 1391 O O . ALA A 1 179 ? -2.092 15.211 -15.244 1.00 85.94 179 ALA A O 1
ATOM 1392 N N . ASN A 1 180 ? -1.315 13.543 -16.534 1.00 84.19 180 ASN A N 1
ATOM 1393 C CA . ASN A 1 180 ? -2.606 12.870 -16.680 1.00 84.19 180 ASN A CA 1
ATOM 1394 C C . ASN A 1 180 ? -2.874 11.878 -15.540 1.00 84.19 180 ASN A C 1
ATOM 1396 O O . ASN A 1 180 ? -1.978 11.146 -15.095 1.00 84.19 180 ASN A O 1
ATOM 1400 N N . SER A 1 181 ? -4.133 11.797 -15.113 1.00 84.56 181 SER A N 1
ATOM 1401 C CA . SER A 1 181 ? -4.606 10.758 -14.193 1.00 84.56 181 SER A CA 1
ATOM 1402 C C . SER A 1 181 ? -4.475 9.367 -14.818 1.00 84.56 181 SER A C 1
ATOM 1404 O O . SER A 1 181 ? -4.564 9.210 -16.038 1.00 84.56 181 SER A O 1
ATOM 1406 N N . LEU A 1 182 ? -4.212 8.359 -13.984 1.00 86.75 182 LEU A N 1
ATOM 1407 C CA . LEU A 1 182 ? -4.262 6.960 -14.411 1.00 86.75 182 LEU A CA 1
ATOM 1408 C C . LEU A 1 182 ? -5.717 6.581 -14.703 1.00 86.75 182 LEU A C 1
ATOM 1410 O O . LEU A 1 182 ? -6.621 6.970 -13.969 1.00 86.75 182 LEU A O 1
ATOM 1414 N N . THR A 1 183 ? -5.932 5.831 -15.779 1.00 86.56 183 THR A N 1
ATOM 1415 C CA . THR A 1 183 ? -7.242 5.299 -16.166 1.00 86.56 183 THR A CA 1
ATOM 1416 C C . THR A 1 183 ? -7.052 3.894 -16.703 1.00 86.56 183 THR A C 1
ATOM 1418 O O . THR A 1 183 ? -6.089 3.667 -17.438 1.00 86.56 183 THR A O 1
ATOM 1421 N N . TYR A 1 184 ? -7.991 3.000 -16.411 1.00 87.06 184 TYR A N 1
ATOM 1422 C CA . TYR A 1 184 ? -7.982 1.642 -16.936 1.00 87.06 184 TYR A CA 1
ATOM 1423 C C . TYR A 1 184 ? -9.326 1.300 -17.605 1.00 87.06 184 TYR A C 1
ATOM 1425 O O . TYR A 1 184 ? -10.364 1.463 -16.960 1.00 87.06 184 TYR A O 1
ATOM 1433 N N . PRO A 1 185 ? -9.325 0.842 -18.872 1.00 87.06 185 PRO A N 1
ATOM 1434 C CA . PRO A 1 185 ? -8.160 0.772 -19.757 1.00 87.06 185 PRO A CA 1
ATOM 1435 C C . PRO A 1 185 ? -7.592 2.176 -20.073 1.00 87.06 185 PRO A C 1
ATOM 1437 O O . PRO A 1 185 ? -8.295 3.185 -19.923 1.00 87.06 185 PRO A O 1
ATOM 1440 N N . PRO A 1 186 ? -6.317 2.290 -20.486 1.00 82.19 186 PRO A N 1
ATOM 1441 C CA . PRO A 1 186 ? -5.732 3.574 -20.855 1.00 82.19 186 PRO A CA 1
ATOM 1442 C C . PRO A 1 186 ? -6.493 4.215 -22.019 1.00 82.19 186 PRO A C 1
ATOM 1444 O O . PRO A 1 186 ? -6.764 3.567 -23.029 1.00 82.19 186 PRO A O 1
ATOM 1447 N N . LYS A 1 187 ? -6.817 5.508 -21.905 1.00 81.25 187 LYS A N 1
ATOM 1448 C CA . LYS A 1 187 ? -7.407 6.263 -23.022 1.00 81.25 187 LYS A CA 1
ATOM 1449 C C . LYS A 1 187 ? -6.440 6.283 -24.210 1.00 81.25 187 LYS A C 1
ATOM 1451 O O . LYS A 1 187 ? -5.249 6.505 -24.016 1.00 81.25 187 LYS A O 1
ATOM 1456 N N . SER A 1 188 ? -6.952 6.141 -25.432 1.00 72.81 188 SER A N 1
ATOM 1457 C CA . SER A 1 188 ? -6.147 6.148 -26.669 1.00 72.81 188 SER A CA 1
ATOM 1458 C C . SER A 1 188 ? -5.325 7.428 -26.872 1.00 72.81 188 SER A C 1
ATOM 1460 O O . SER A 1 188 ? -4.295 7.404 -27.535 1.00 72.81 188 SER A O 1
ATOM 1462 N N . THR A 1 189 ? -5.744 8.538 -26.264 1.00 71.69 189 THR A N 1
ATOM 1463 C CA . THR A 1 189 ? -5.038 9.827 -26.291 1.00 71.69 189 THR A CA 1
ATOM 1464 C C . THR A 1 189 ? -3.873 9.919 -25.298 1.00 71.69 189 THR A C 1
ATOM 1466 O O . THR A 1 189 ? -3.102 10.877 -25.349 1.00 71.69 189 THR A O 1
ATOM 1469 N N . ASN A 1 190 ? -3.715 8.950 -24.388 1.00 72.62 190 ASN A N 1
ATOM 1470 C CA . ASN A 1 190 ? -2.633 8.937 -23.407 1.00 72.62 190 ASN A CA 1
ATOM 1471 C C . ASN A 1 190 ? -1.366 8.309 -23.996 1.00 72.62 190 ASN A C 1
ATOM 1473 O O . ASN A 1 190 ? -1.050 7.146 -23.740 1.00 72.62 190 ASN A O 1
ATOM 1477 N N . THR A 1 191 ? -0.587 9.109 -24.722 1.00 80.50 191 THR A N 1
ATOM 1478 C CA . THR A 1 191 ? 0.788 8.733 -25.064 1.00 80.50 191 THR A CA 1
ATOM 1479 C C . THR A 1 191 ? 1.605 8.565 -23.776 1.00 80.50 191 THR A C 1
ATOM 1481 O O . THR A 1 191 ? 1.582 9.458 -22.918 1.00 80.50 191 THR A O 1
ATOM 1484 N N . PRO A 1 192 ? 2.339 7.454 -23.589 1.00 85.00 192 PRO A N 1
ATOM 1485 C CA . PRO A 1 192 ? 3.087 7.247 -22.360 1.00 85.00 192 PRO A CA 1
ATOM 1486 C C . PRO A 1 192 ? 4.198 8.286 -22.184 1.00 85.00 192 PRO A C 1
ATOM 1488 O O . PRO A 1 192 ? 5.062 8.451 -23.039 1.00 85.00 192 PRO A O 1
ATOM 1491 N N . CYS A 1 193 ? 4.199 8.970 -21.042 1.00 91.88 193 CYS A N 1
ATOM 1492 C CA . CYS A 1 193 ? 5.171 10.020 -20.733 1.00 91.88 193 CYS A CA 1
ATOM 1493 C C . CYS A 1 193 ? 6.450 9.504 -20.044 1.00 91.88 193 CYS A C 1
ATOM 1495 O O . CYS A 1 193 ? 7.459 10.206 -20.009 1.00 91.88 193 CYS A O 1
ATOM 1497 N N . CYS A 1 194 ? 6.419 8.299 -19.462 1.00 94.56 194 CYS A N 1
ATOM 1498 C CA . CYS A 1 194 ? 7.557 7.663 -18.792 1.00 94.56 194 CYS A CA 1
ATOM 1499 C C . CYS A 1 194 ? 7.347 6.148 -18.629 1.00 94.56 194 CYS A C 1
ATOM 1501 O O . CYS A 1 194 ? 6.224 5.653 -18.742 1.00 94.56 194 CYS A O 1
ATOM 1503 N N . LEU A 1 195 ? 8.413 5.410 -18.303 1.00 95.88 195 LEU A N 1
ATOM 1504 C CA . LEU A 1 195 ? 8.349 3.955 -18.101 1.00 95.88 195 LEU A CA 1
ATOM 1505 C C . LEU A 1 195 ? 7.439 3.562 -16.928 1.00 95.88 195 LEU A C 1
ATOM 1507 O O . LEU A 1 195 ? 6.658 2.621 -17.048 1.00 95.88 195 LEU A O 1
ATOM 1511 N N . ALA A 1 196 ? 7.487 4.306 -15.817 1.00 95.69 196 ALA A N 1
ATOM 1512 C CA . ALA A 1 196 ? 6.601 4.071 -14.677 1.00 95.69 196 ALA A CA 1
ATOM 1513 C C . ALA A 1 196 ? 5.121 4.234 -15.051 1.00 95.69 196 ALA A C 1
ATOM 1515 O O . ALA A 1 196 ? 4.284 3.500 -14.543 1.00 95.69 196 ALA A O 1
ATOM 1516 N N . ARG A 1 197 ? 4.792 5.155 -15.970 1.00 94.12 197 ARG A N 1
ATOM 1517 C CA . ARG A 1 197 ? 3.421 5.347 -16.461 1.00 94.12 197 ARG A CA 1
ATOM 1518 C C . ARG A 1 197 ? 2.947 4.173 -17.312 1.00 94.12 197 ARG A C 1
ATOM 1520 O O . ARG A 1 197 ? 1.792 3.794 -17.186 1.00 94.12 197 ARG A O 1
ATOM 1527 N N . ILE A 1 198 ? 3.818 3.606 -18.148 1.00 94.25 198 ILE A N 1
ATOM 1528 C CA . ILE A 1 198 ? 3.496 2.392 -18.916 1.00 94.25 198 ILE A CA 1
ATOM 1529 C C . ILE A 1 198 ? 3.169 1.259 -17.947 1.00 94.25 198 ILE A C 1
ATOM 1531 O O . ILE A 1 198 ? 2.097 0.675 -18.033 1.00 94.25 198 ILE A O 1
ATOM 1535 N N . LEU A 1 199 ? 4.059 1.006 -16.985 1.00 95.75 199 LEU A N 1
ATOM 1536 C CA . LEU A 1 199 ? 3.876 -0.082 -16.031 1.00 95.75 199 LEU A CA 1
ATOM 1537 C C . LEU A 1 199 ? 2.646 0.127 -15.134 1.00 95.75 199 LEU A C 1
ATOM 1539 O O . LEU A 1 199 ? 1.887 -0.808 -14.937 1.00 95.75 199 LEU A O 1
ATOM 1543 N N . ALA A 1 200 ? 2.397 1.351 -14.656 1.00 95.19 200 ALA A N 1
ATOM 1544 C CA . ALA A 1 200 ? 1.223 1.681 -13.840 1.00 95.19 200 ALA A CA 1
ATOM 1545 C C . ALA A 1 200 ? -0.120 1.569 -14.585 1.00 95.19 200 ALA A C 1
ATOM 1547 O O . ALA A 1 200 ? -1.165 1.533 -13.944 1.00 95.19 200 ALA A O 1
ATOM 1548 N N . ASN A 1 201 ? -0.102 1.565 -15.920 1.00 93.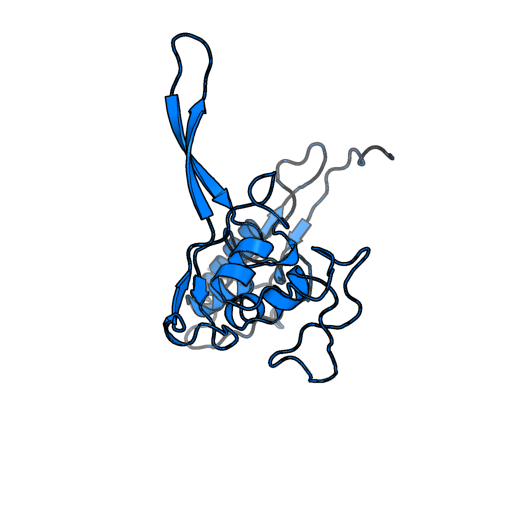50 201 ASN A N 1
ATOM 1549 C CA . ASN A 1 201 ? -1.289 1.363 -16.750 1.00 93.50 201 ASN A CA 1
ATOM 1550 C C . ASN A 1 201 ? -1.606 -0.122 -16.985 1.00 93.50 201 ASN A C 1
ATOM 1552 O O . ASN A 1 201 ? -2.667 -0.420 -17.527 1.00 93.50 201 ASN A O 1
ATOM 1556 N N . HIS A 1 202 ? -0.696 -1.032 -16.633 1.00 94.75 202 HIS A N 1
ATOM 1557 C CA . HIS A 1 202 ? -0.966 -2.461 -16.696 1.00 94.75 202 HIS A CA 1
ATOM 1558 C C . HIS A 1 202 ? -1.922 -2.882 -15.575 1.00 94.75 202 HIS A C 1
ATOM 1560 O O . HIS A 1 202 ? -1.877 -2.314 -14.480 1.00 94.75 202 HIS A O 1
ATOM 1566 N N . GLU A 1 203 ? -2.770 -3.876 -15.846 1.00 95.75 203 GLU A N 1
ATOM 1567 C CA . GLU A 1 203 ? -3.890 -4.235 -14.970 1.00 95.75 203 GLU A CA 1
ATOM 1568 C C . GLU A 1 203 ? -3.477 -4.508 -13.521 1.00 95.75 203 GLU A C 1
ATOM 1570 O O . GLU A 1 203 ? -4.119 -4.037 -12.585 1.00 95.75 203 GLU A O 1
ATOM 1575 N N . ASP A 1 204 ? -2.390 -5.245 -13.334 1.00 96.44 204 ASP A N 1
ATOM 1576 C CA . ASP A 1 204 ? -1.908 -5.674 -12.028 1.00 96.44 204 ASP A CA 1
ATOM 1577 C C . ASP A 1 204 ? -1.440 -4.504 -11.151 1.00 96.44 204 ASP A C 1
ATOM 1579 O O . ASP A 1 204 ? -1.807 -4.424 -9.979 1.00 96.44 204 ASP A O 1
ATOM 1583 N N . PHE A 1 205 ? -0.698 -3.555 -11.725 1.00 95.81 205 PHE A N 1
ATOM 1584 C CA . PHE A 1 205 ? -0.291 -2.338 -11.020 1.00 95.81 205 PHE A CA 1
ATOM 1585 C C . PHE A 1 205 ? -1.458 -1.368 -10.826 1.00 95.81 205 PHE A C 1
ATOM 1587 O O . PHE A 1 205 ? -1.537 -0.715 -9.789 1.00 95.81 205 PHE A O 1
ATOM 1594 N N . PHE A 1 206 ? -2.357 -1.255 -11.806 1.00 94.62 206 PHE A N 1
ATOM 1595 C CA . PHE A 1 206 ? -3.498 -0.347 -11.719 1.00 94.62 206 PHE A CA 1
ATOM 1596 C C . PHE A 1 206 ? -4.505 -0.792 -10.653 1.00 94.62 206 PHE A C 1
ATOM 1598 O O . PHE A 1 206 ? -5.041 0.037 -9.922 1.00 94.62 206 PHE A O 1
ATOM 1605 N N . ARG A 1 207 ? -4.768 -2.100 -10.561 1.00 94.12 207 ARG A N 1
ATOM 1606 C CA . ARG A 1 207 ? -5.720 -2.687 -9.608 1.00 94.12 207 ARG A CA 1
ATOM 1607 C C . ARG A 1 207 ? -5.115 -2.964 -8.233 1.00 94.12 207 ARG A C 1
ATOM 1609 O O . ARG A 1 207 ? -5.780 -3.597 -7.413 1.00 94.12 207 ARG A O 1
ATOM 1616 N N . GLN A 1 208 ? -3.880 -2.535 -7.970 1.00 94.44 208 GLN A N 1
ATOM 1617 C CA . GLN A 1 208 ? -3.292 -2.667 -6.644 1.00 94.44 208 GLN A CA 1
ATOM 1618 C C . GLN A 1 208 ? -4.149 -1.899 -5.633 1.00 94.44 208 GLN A C 1
ATOM 1620 O O . GLN A 1 208 ? -4.229 -0.673 -5.651 1.00 94.44 208 GLN A O 1
ATOM 1625 N N . LYS A 1 209 ? -4.782 -2.655 -4.742 1.00 92.38 209 LYS A N 1
ATOM 1626 C CA . LYS A 1 209 ? -5.663 -2.135 -3.701 1.00 92.38 209 LYS A CA 1
ATOM 1627 C C . LYS A 1 209 ? -4.863 -1.441 -2.608 1.00 92.38 209 LYS A C 1
ATOM 1629 O O . LYS A 1 209 ? -3.697 -1.783 -2.369 1.00 92.38 209 LYS A O 1
ATOM 1634 N N . SER A 1 210 ? -5.489 -0.480 -1.932 1.00 91.56 210 SER A N 1
ATOM 1635 C CA . SER A 1 210 ? -4.914 0.086 -0.712 1.00 91.56 210 SER A CA 1
ATOM 1636 C C . SER A 1 210 ? -4.884 -0.975 0.390 1.00 91.56 210 SER A C 1
ATOM 1638 O O . SER A 1 210 ? -5.637 -1.948 0.352 1.00 91.56 210 SER A O 1
ATOM 1640 N N . ALA A 1 211 ? -4.035 -0.786 1.401 1.00 92.06 211 ALA A N 1
ATOM 1641 C CA . ALA A 1 211 ? -3.973 -1.729 2.518 1.00 92.06 211 ALA A CA 1
ATOM 1642 C C . ALA A 1 211 ? -5.316 -1.810 3.268 1.00 92.06 211 AL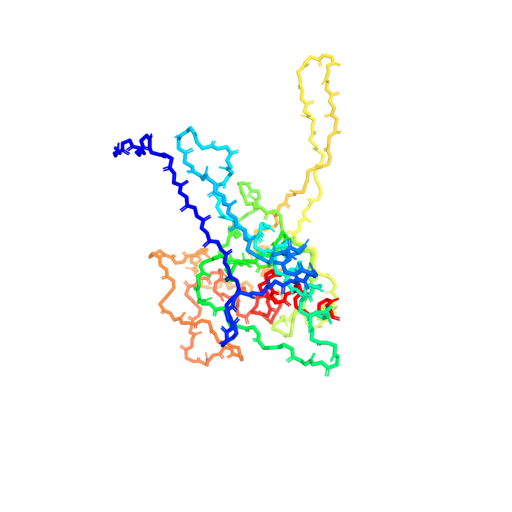A A C 1
ATOM 1644 O O . ALA A 1 211 ? -5.704 -2.866 3.756 1.00 92.06 211 ALA A O 1
ATOM 1645 N N . LEU A 1 212 ? -6.034 -0.684 3.331 1.00 91.62 212 LEU A N 1
ATOM 1646 C CA . LEU A 1 212 ? -7.349 -0.598 3.956 1.00 91.62 212 LEU A CA 1
ATOM 1647 C C . LEU A 1 212 ? -8.405 -1.388 3.176 1.00 91.62 212 LEU A C 1
ATOM 1649 O O . LEU A 1 212 ? -9.211 -2.089 3.778 1.00 91.62 212 LEU A O 1
ATOM 1653 N N . GLU A 1 213 ? -8.391 -1.300 1.845 1.00 91.19 213 GLU A N 1
ATOM 1654 C CA . GLU A 1 213 ? -9.288 -2.089 1.000 1.00 91.19 213 GLU A CA 1
ATOM 1655 C C . GLU A 1 213 ? -8.962 -3.588 1.083 1.00 91.19 213 GLU A C 1
ATOM 1657 O O . GLU A 1 213 ? -9.876 -4.405 1.164 1.00 91.19 213 GLU A O 1
ATOM 1662 N N . GLU A 1 214 ? -7.677 -3.963 1.119 1.00 92.38 214 GLU A N 1
ATOM 1663 C CA . GLU A 1 214 ? -7.277 -5.361 1.332 1.00 92.38 214 GLU A CA 1
ATOM 1664 C C . GLU A 1 214 ? -7.784 -5.896 2.683 1.00 92.38 214 GLU A C 1
ATOM 1666 O O . GLU A 1 214 ? -8.328 -6.999 2.722 1.00 92.38 214 GLU A O 1
ATOM 1671 N N . LEU A 1 215 ? -7.696 -5.109 3.765 1.00 91.69 215 LEU A N 1
ATOM 1672 C CA . LEU A 1 215 ? -8.250 -5.480 5.072 1.00 91.69 215 LEU A CA 1
ATOM 1673 C C . LEU A 1 215 ? -9.773 -5.670 5.012 1.00 91.69 215 LEU A C 1
ATOM 1675 O O . LEU A 1 215 ? -10.278 -6.690 5.478 1.00 91.69 215 LEU A O 1
ATOM 1679 N N . LEU A 1 216 ? -10.495 -4.722 4.409 1.00 88.69 216 LEU A N 1
ATOM 1680 C CA . LEU A 1 216 ? -11.956 -4.766 4.286 1.00 88.69 216 LEU A CA 1
ATOM 1681 C C . LEU A 1 216 ? -12.454 -6.008 3.538 1.00 88.69 216 LEU A C 1
ATOM 1683 O O . LEU A 1 216 ? -13.492 -6.548 3.891 1.00 88.69 216 LEU A O 1
ATOM 1687 N N . LEU A 1 217 ? -11.726 -6.457 2.514 1.00 89.50 217 LEU A N 1
ATOM 1688 C CA . LEU A 1 217 ? -12.090 -7.635 1.719 1.00 89.50 217 LEU A CA 1
ATOM 1689 C C . LEU A 1 217 ? -11.693 -8.970 2.358 1.00 89.50 217 LEU A C 1
ATOM 1691 O O . LEU A 1 217 ? -12.097 -10.019 1.862 1.00 89.50 217 LEU A O 1
ATOM 1695 N N . SER A 1 218 ? -10.856 -8.943 3.396 1.00 88.56 218 SER A N 1
ATOM 1696 C CA . SER A 1 218 ? -10.435 -10.142 4.132 1.00 88.56 218 SER A CA 1
ATOM 1697 C C . SER A 1 218 ? -11.407 -10.555 5.242 1.00 88.56 218 SER A C 1
AT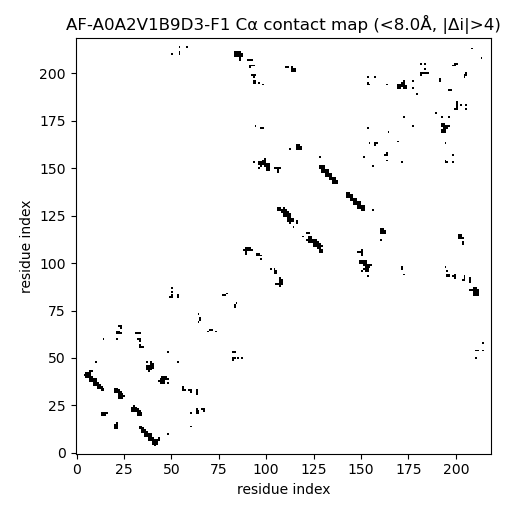OM 1699 O O . SER A 1 218 ? -11.246 -11.629 5.821 1.00 88.56 218 SER A O 1
ATOM 1701 N N . ARG A 1 219 ? -12.385 -9.695 5.536 1.00 79.25 219 ARG A N 1
ATOM 1702 C CA . ARG A 1 219 ? -13.463 -9.901 6.504 1.00 79.25 219 ARG A CA 1
ATOM 1703 C C . ARG A 1 219 ? -14.722 -10.377 5.786 1.00 79.25 219 ARG A C 1
ATOM 1705 O O . ARG A 1 219 ? -15.392 -11.262 6.359 1.00 79.25 219 ARG A O 1
#

Nearest PDB structures (foldseek):
  7y4l-assembly1_b7  TM=3.121E-01  e=4.106E+00  Porphyridium purpureum

Mean predicted aligned error: 7.39 Å

Solvent-accessible surface area (backbone atoms only — not comparable to full-atom values): 13257 Å² total; per-residue (Å²): 129,84,77,79,69,81,47,65,45,81,46,79,49,73,50,75,51,98,85,43,67,54,54,35,67,57,97,90,40,77,79,45,64,39,56,47,75,45,28,22,54,47,90,30,91,35,73,70,90,44,52,68,63,49,50,55,39,52,56,48,33,49,59,47,44,49,71,67,38,71,98,60,84,86,83,87,86,77,69,92,45,74,53,59,66,31,60,41,92,36,49,57,51,44,84,65,51,35,52,53,64,49,81,92,46,76,58,38,56,66,50,53,35,38,88,80,35,62,46,64,93,45,48,75,38,81,36,78,38,52,43,84,38,81,43,79,43,71,66,84,94,60,60,44,80,42,81,41,75,38,29,54,9,53,55,54,56,27,48,73,33,58,64,52,64,82,90,50,96,60,43,50,62,51,84,91,57,73,90,70,81,90,48,84,77,65,57,91,85,64,72,74,73,15,52,25,55,52,52,36,52,31,59,65,38,56,66,48,61,27,38,55,55,52,54,64,73,73,108

pLDDT: mean 89.34, std 8.8, range [40.47, 98.12]

Radius of gyration: 22.62 Å; Cα contacts (8 Å, |Δi|>4): 339; chains: 1; bounding box: 63×42×64 Å

Sequence (219 aa):
MPSKSKGKLTHVSDFISLKGRLTVTKNGVVIKDARKIIYPGSGGDDNWWNIKQLLEQVDEAFNIFEEKHPNKTAVFVFDQSSAHASHGDGALNAFTMNASEGGAAIPQRDTYYPPECTKKRLIGQVQQLNWERERTVGKGKKKKTIIELVPKGIKMILAERGCLPISQKLPAKCSPKCANSLTYPPKSTNTPCCLARILANHEDFFRQKSALEELLLSR

Foldseek 3Di:
DPDFDQDWDKDKDFDADPVGGLFDDDPNHTPAGLIDIFTDDNVGPDHPDALVVVLVSVVSSVVSCCVVPPPDDDDDDDDPDPRQQAADQQFFALVQFAQAKADPRHHHDWDALFPPQPPVVRGPPIDHQWDWDWDWDDDDPPTDTDTDTIGGHLQVSCVVSVNRPPPDPAAQADPPHDPDDADPCDDPPDDDRHSSNVVCNTPRNVPGDHPNVVSVVVD

Secondary structure (DSSP, 8-state):
-PPPP-PBP-EEE--EETTEE-EEEETTEEEEE--EEE--BTT-SSPPP-HHHHHHHHHHHHHHHHHHSTT----------TTTT---TT---TTTS-SSS-SSPPP---EE--TT-S-GGGTTSEE--EEEEEEEESSTT--EEEEEEEEPPHHHHHHHHT---SSS---SS-SS--SSPP-SSPPTT----SHHHHHHTSHHHHT---HHHHHHHT-